Protein AF-A0A644SSU2-F1 (afdb_monomer)

Organism: NCBI:txid1076179

Structure (mmCIF, N/CA/C/O backbone):
data_AF-A0A644SSU2-F1
#
_entry.id   AF-A0A644SSU2-F1
#
loop_
_atom_site.group_PDB
_atom_site.id
_atom_site.type_symbol
_atom_site.label_atom_id
_atom_site.label_alt_id
_atom_site.label_comp_id
_atom_site.label_asym_id
_atom_site.label_entity_id
_atom_site.label_seq_id
_atom_site.pdbx_PDB_ins_code
_atom_site.Cartn_x
_atom_site.Cartn_y
_atom_site.Cartn_z
_atom_site.occupancy
_atom_site.B_iso_or_equiv
_atom_site.auth_seq_id
_atom_site.auth_comp_id
_atom_site.auth_asym_id
_atom_site.auth_atom_id
_atom_site.pdbx_PDB_model_num
ATOM 1 N N . MET A 1 1 ? 48.267 5.224 21.772 1.00 37.75 1 MET A N 1
ATOM 2 C CA . MET A 1 1 ? 46.809 4.975 21.781 1.00 37.75 1 MET A CA 1
ATOM 3 C C . MET A 1 1 ? 46.173 5.779 20.659 1.00 37.75 1 MET A C 1
ATOM 5 O O . MET A 1 1 ? 45.973 6.975 20.817 1.00 37.75 1 MET A O 1
ATOM 9 N N . LEU A 1 2 ? 45.946 5.150 19.505 1.00 31.53 2 LEU A N 1
ATOM 10 C CA . LEU A 1 2 ? 45.389 5.798 18.318 1.00 31.53 2 LEU A CA 1
ATOM 11 C C . LEU A 1 2 ? 43.870 5.562 18.311 1.00 31.53 2 LEU A C 1
ATOM 13 O O . LEU A 1 2 ? 43.422 4.434 18.125 1.00 31.53 2 LEU A O 1
ATOM 17 N N . LYS A 1 3 ? 43.081 6.606 18.589 1.00 36.56 3 LYS A N 1
ATOM 18 C CA . LYS A 1 3 ? 41.615 6.554 18.494 1.00 36.56 3 LYS A CA 1
ATOM 19 C C . LYS A 1 3 ? 41.223 6.711 17.026 1.00 36.56 3 LYS A C 1
ATOM 21 O O . LYS A 1 3 ? 41.245 7.817 16.497 1.00 36.56 3 LYS A O 1
ATOM 26 N N . ILE A 1 4 ? 40.888 5.602 16.379 1.00 39.50 4 ILE A N 1
ATOM 27 C CA . ILE A 1 4 ? 40.284 5.596 15.045 1.00 39.50 4 ILE A CA 1
ATOM 28 C C . ILE A 1 4 ? 38.806 5.959 15.221 1.00 39.50 4 ILE A C 1
ATOM 30 O O . ILE A 1 4 ? 38.023 5.183 15.764 1.00 39.50 4 ILE A O 1
ATOM 34 N N . PHE A 1 5 ? 38.442 7.171 14.804 1.00 39.53 5 PHE A N 1
ATOM 35 C CA . PHE A 1 5 ? 37.054 7.603 14.664 1.00 39.53 5 PHE A CA 1
ATOM 36 C C . PHE A 1 5 ? 36.490 6.966 13.387 1.00 39.53 5 PHE A C 1
ATOM 38 O O . PHE A 1 5 ? 36.798 7.399 12.279 1.00 39.53 5 PHE A O 1
ATOM 45 N N . PHE A 1 6 ? 35.686 5.915 13.536 1.00 35.34 6 PHE A N 1
ATOM 46 C CA . PHE A 1 6 ? 34.905 5.354 12.436 1.00 35.34 6 PHE A CA 1
ATOM 47 C C . PHE A 1 6 ? 33.686 6.256 12.192 1.00 35.34 6 PHE A C 1
ATOM 49 O O . PHE A 1 6 ? 32.631 6.081 12.796 1.00 35.34 6 PHE A O 1
ATOM 56 N N . PHE A 1 7 ? 33.831 7.246 11.310 1.00 36.84 7 PHE A N 1
ATOM 57 C CA . PHE A 1 7 ? 32.681 7.872 10.659 1.00 36.84 7 PHE A CA 1
ATOM 58 C C . PHE A 1 7 ? 32.174 6.905 9.583 1.00 36.84 7 PHE A C 1
ATOM 60 O O . PHE A 1 7 ? 32.611 6.939 8.435 1.00 36.84 7 PHE A O 1
ATOM 67 N N . LEU A 1 8 ? 31.261 6.009 9.9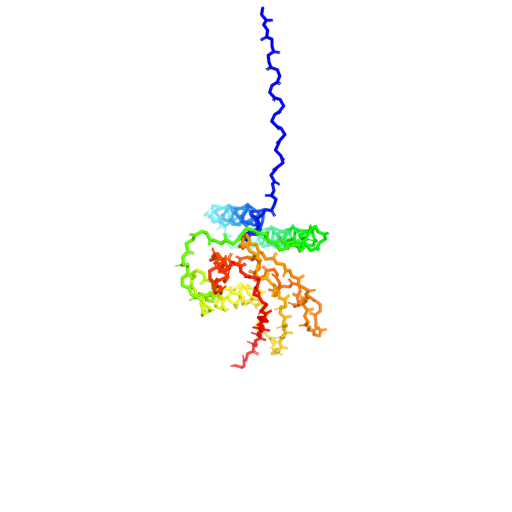64 1.00 34.91 8 LEU A N 1
ATOM 68 C CA . LEU A 1 8 ? 30.416 5.308 9.000 1.00 34.91 8 LEU A CA 1
ATOM 69 C C . LEU A 1 8 ? 29.409 6.320 8.453 1.00 34.91 8 LEU A C 1
ATOM 71 O O . LEU A 1 8 ? 28.336 6.531 9.016 1.00 34.91 8 LEU A O 1
ATOM 75 N N . LEU A 1 9 ? 29.784 6.970 7.354 1.00 33.97 9 LEU A N 1
ATOM 76 C CA . LEU A 1 9 ? 28.836 7.619 6.463 1.00 33.97 9 LEU A CA 1
ATOM 77 C C . LEU A 1 9 ? 27.932 6.521 5.895 1.00 33.97 9 LEU A C 1
ATOM 79 O O . LEU A 1 9 ? 28.280 5.846 4.930 1.00 33.97 9 LEU A O 1
ATOM 83 N N . PHE A 1 10 ? 26.768 6.322 6.513 1.00 32.38 10 PHE A N 1
ATOM 84 C CA . PHE A 1 10 ? 25.655 5.621 5.885 1.00 32.38 10 PHE A CA 1
ATOM 85 C C . PHE A 1 10 ? 25.130 6.502 4.746 1.00 32.38 10 PHE A C 1
ATOM 87 O O . PHE A 1 10 ? 24.100 7.160 4.862 1.00 32.38 10 PHE A O 1
ATOM 94 N N . SER A 1 11 ? 25.817 6.506 3.606 1.00 32.31 11 SER A N 1
ATOM 95 C CA . SER A 1 11 ? 25.156 6.748 2.326 1.00 32.31 11 SER A CA 1
ATOM 96 C C . SER A 1 11 ? 24.353 5.491 1.995 1.00 32.31 11 SER A C 1
ATOM 98 O O . SER A 1 11 ? 24.730 4.693 1.139 1.00 32.31 11 SER A O 1
ATOM 100 N N . CYS A 1 12 ? 23.275 5.273 2.752 1.00 32.72 12 CYS A N 1
ATOM 101 C CA . CYS A 1 12 ? 22.251 4.308 2.397 1.00 32.72 12 CYS A CA 1
ATOM 102 C C . CYS A 1 12 ? 21.591 4.869 1.138 1.00 32.72 12 CYS A C 1
ATOM 104 O O . CYS A 1 12 ? 20.769 5.782 1.217 1.00 32.72 12 CYS A O 1
ATOM 106 N N . GLY A 1 13 ? 22.011 4.380 -0.030 1.00 35.69 13 GLY A N 1
ATOM 107 C CA . GLY A 1 13 ? 21.216 4.529 -1.236 1.00 35.69 13 GLY A CA 1
ATOM 108 C C . GLY A 1 13 ? 19.821 4.021 -0.904 1.00 35.69 13 GLY A C 1
ATOM 109 O O . GLY A 1 13 ? 19.660 2.859 -0.531 1.00 35.69 13 GLY A O 1
ATOM 110 N N . ILE A 1 14 ? 18.828 4.906 -0.954 1.00 45.78 14 ILE A N 1
ATOM 111 C CA . ILE A 1 14 ? 17.417 4.548 -0.813 1.00 45.78 14 ILE A CA 1
ATOM 112 C C . ILE A 1 14 ? 17.017 3.849 -2.121 1.00 45.78 14 ILE A C 1
ATOM 114 O O . ILE A 1 14 ? 16.262 4.386 -2.920 1.00 45.78 14 ILE A O 1
ATOM 118 N N . ASN A 1 15 ? 17.601 2.677 -2.381 1.00 45.59 15 ASN A N 1
ATOM 119 C CA . ASN A 1 15 ? 17.251 1.841 -3.519 1.00 45.59 15 ASN A CA 1
ATOM 120 C C . ASN A 1 15 ? 16.084 0.958 -3.099 1.00 45.59 15 ASN A C 1
ATOM 122 O O . ASN A 1 15 ? 16.154 0.154 -2.167 1.00 45.59 15 ASN A O 1
ATOM 126 N N . ALA A 1 16 ? 14.963 1.255 -3.739 1.00 49.59 16 ALA A N 1
ATOM 127 C CA . ALA A 1 16 ? 13.637 0.824 -3.380 1.00 49.59 16 ALA A CA 1
ATOM 128 C C . ALA A 1 16 ? 13.361 -0.630 -3.759 1.00 49.59 16 ALA A C 1
ATOM 130 O O . ALA A 1 16 ? 13.891 -1.158 -4.731 1.00 49.59 16 ALA A O 1
ATOM 131 N N . GLN A 1 17 ? 12.401 -1.219 -3.050 1.00 52.91 17 GLN A N 1
ATOM 132 C CA . GLN A 1 17 ? 11.521 -2.208 -3.675 1.00 52.91 17 GLN A CA 1
ATOM 133 C C . GLN A 1 17 ? 10.109 -2.164 -3.072 1.00 52.91 17 GLN A C 1
ATOM 135 O O . GLN A 1 17 ? 9.129 -2.172 -3.803 1.00 52.91 17 GLN A O 1
ATOM 140 N N . GLN A 1 18 ? 10.017 -1.942 -1.761 1.00 59.94 18 GLN A N 1
ATOM 141 C CA . GLN A 1 18 ? 8.948 -1.199 -1.085 1.00 59.94 18 GLN A CA 1
ATOM 142 C C . GLN A 1 18 ? 9.606 -0.378 0.015 1.00 59.94 18 GLN A C 1
ATOM 144 O O . GLN A 1 18 ? 10.645 -0.772 0.544 1.00 59.94 18 GLN A O 1
ATOM 149 N N . LEU A 1 19 ? 9.031 0.776 0.328 1.00 75.88 19 LEU A N 1
ATOM 150 C CA . LEU A 1 19 ? 9.619 1.769 1.217 1.00 75.88 19 LEU A CA 1
ATOM 151 C C . LEU A 1 19 ? 9.796 1.169 2.622 1.00 75.88 19 LEU A C 1
ATOM 153 O O . LEU A 1 19 ? 8.832 1.003 3.361 1.00 75.88 19 LEU A O 1
ATOM 157 N N . GLU A 1 20 ? 11.023 0.787 2.983 1.00 78.56 20 GLU A N 1
ATOM 158 C CA . GLU A 1 20 ? 11.311 0.036 4.218 1.00 78.56 20 GLU A CA 1
ATOM 159 C C . GLU A 1 20 ? 10.831 0.787 5.473 1.00 78.56 20 GLU A C 1
ATOM 161 O O . GLU A 1 20 ? 10.342 0.194 6.435 1.00 78.56 20 GLU A O 1
ATOM 166 N N . SER A 1 21 ? 10.858 2.121 5.423 1.00 82.88 21 SER A N 1
ATOM 167 C CA . SER A 1 21 ? 10.274 2.984 6.449 1.00 82.88 21 SER A CA 1
ATOM 168 C C . SER A 1 21 ? 8.762 2.785 6.615 1.00 82.88 21 SER A C 1
ATOM 170 O O . SER A 1 21 ? 8.282 2.813 7.748 1.00 82.88 21 SER A O 1
ATOM 172 N N . LEU A 1 22 ? 8.006 2.505 5.547 1.00 87.38 22 LEU A N 1
ATOM 173 C CA . LEU A 1 22 ? 6.589 2.145 5.651 1.00 87.38 22 LEU A CA 1
ATOM 174 C C . LEU A 1 22 ? 6.393 0.813 6.385 1.00 87.38 22 LEU A C 1
ATOM 176 O O . LEU A 1 22 ? 5.489 0.713 7.215 1.00 87.38 22 LEU A O 1
ATOM 180 N N . LYS A 1 23 ? 7.253 -0.190 6.155 1.00 86.44 23 LYS A N 1
ATOM 181 C CA . LYS A 1 23 ? 7.184 -1.471 6.883 1.00 86.44 23 LYS A CA 1
ATOM 182 C C . LYS A 1 23 ? 7.454 -1.285 8.373 1.00 86.44 23 LYS A C 1
ATOM 184 O O . LYS A 1 23 ? 6.713 -1.811 9.201 1.00 86.44 23 LYS A O 1
ATOM 189 N N . ILE A 1 24 ? 8.466 -0.491 8.724 1.00 88.88 24 ILE A N 1
ATOM 190 C CA . ILE A 1 24 ? 8.783 -0.158 10.122 1.00 88.88 24 ILE A CA 1
ATOM 191 C C . ILE A 1 24 ? 7.594 0.548 10.786 1.00 88.88 24 ILE A C 1
ATOM 193 O O . ILE A 1 24 ? 7.180 0.176 11.887 1.00 88.88 24 ILE A O 1
ATOM 197 N N . LEU A 1 25 ? 7.008 1.539 10.108 1.00 90.62 25 LEU A N 1
ATOM 198 C CA . LEU A 1 25 ? 5.828 2.249 10.600 1.00 90.62 25 LEU A CA 1
ATOM 199 C C . LEU A 1 25 ? 4.623 1.316 10.756 1.00 90.62 25 LEU A C 1
ATOM 201 O O . LEU A 1 25 ? 3.907 1.415 11.754 1.00 90.62 25 LEU A O 1
ATOM 205 N N . LYS A 1 26 ? 4.426 0.378 9.825 1.00 90.31 26 LYS A N 1
ATOM 206 C CA . LYS A 1 26 ? 3.381 -0.642 9.926 1.00 90.31 26 LYS A CA 1
ATOM 207 C C . LYS A 1 26 ? 3.539 -1.486 11.173 1.00 90.31 26 LYS A C 1
ATOM 209 O O . LYS A 1 26 ? 2.615 -1.537 11.980 1.00 90.31 26 LYS A O 1
ATOM 214 N N . THR A 1 27 ? 4.719 -2.057 11.381 1.00 92.12 27 THR A N 1
ATOM 215 C CA . THR A 1 27 ? 5.020 -2.849 12.578 1.00 92.12 27 THR A CA 1
ATOM 216 C C . THR A 1 27 ? 4.784 -2.047 13.857 1.00 92.12 27 THR A C 1
ATOM 218 O O . THR A 1 27 ? 4.170 -2.551 14.798 1.00 92.12 27 THR A O 1
ATOM 221 N N . LYS A 1 28 ? 5.200 -0.773 13.889 1.00 94.50 28 LYS A N 1
ATOM 222 C CA . LYS A 1 28 ? 4.965 0.123 15.030 1.00 94.50 28 LYS A CA 1
ATOM 223 C C . LYS A 1 28 ? 3.472 0.279 15.332 1.00 94.50 28 LYS A C 1
ATOM 225 O O . LYS A 1 28 ? 3.055 0.068 16.468 1.00 94.50 28 LYS A O 1
ATOM 230 N N . HIS A 1 29 ? 2.668 0.654 14.341 1.00 93.94 29 HIS A N 1
ATOM 231 C CA . HIS A 1 29 ? 1.248 0.931 14.565 1.00 93.94 29 HIS A CA 1
ATOM 232 C C . HIS A 1 29 ? 0.409 -0.331 14.801 1.00 93.94 29 HIS A C 1
ATOM 234 O O . HIS A 1 29 ? -0.557 -0.271 15.564 1.00 93.94 29 HIS A O 1
ATOM 240 N N . ASP A 1 30 ? 0.788 -1.465 14.210 1.00 92.44 30 ASP A N 1
ATOM 241 C CA . ASP A 1 30 ? 0.155 -2.764 14.464 1.00 92.44 30 ASP A CA 1
ATOM 242 C C . ASP A 1 30 ? 0.470 -3.276 15.881 1.00 92.44 30 ASP A C 1
ATOM 244 O O . ASP A 1 30 ? -0.399 -3.841 16.550 1.00 92.44 30 ASP A O 1
ATOM 248 N N . SER A 1 31 ? 1.685 -3.018 16.379 1.00 96.19 31 SER A N 1
ATOM 249 C CA . SER A 1 31 ? 2.056 -3.293 17.772 1.00 96.19 31 SER A CA 1
ATOM 250 C C . SER A 1 31 ? 1.213 -2.467 18.748 1.00 96.19 31 SER A C 1
ATOM 252 O O . SER A 1 31 ? 0.631 -3.023 19.678 1.00 96.19 31 SER A O 1
ATOM 254 N N . ILE A 1 32 ? 1.045 -1.163 18.487 1.00 95.25 32 ILE A N 1
ATOM 255 C CA . ILE A 1 32 ? 0.175 -0.290 19.295 1.00 95.25 32 ILE A CA 1
ATOM 256 C C . ILE A 1 32 ? -1.274 -0.797 19.277 1.00 95.25 32 ILE A C 1
ATOM 258 O O . ILE A 1 32 ? -1.896 -0.912 20.328 1.00 95.25 32 ILE A O 1
ATOM 262 N N . GLU A 1 33 ? -1.813 -1.147 18.106 1.00 93.12 33 GLU A N 1
ATOM 263 C CA . GLU A 1 33 ? -3.171 -1.697 17.984 1.00 93.12 33 GLU A CA 1
ATOM 264 C C . GLU A 1 33 ? -3.336 -2.991 18.798 1.00 93.12 33 GLU A C 1
ATOM 266 O O . GLU A 1 33 ? -4.345 -3.180 19.479 1.00 93.12 33 GLU A O 1
ATOM 271 N N . THR A 1 34 ? -2.331 -3.868 18.771 1.00 94.75 34 THR A N 1
ATOM 272 C CA . THR A 1 34 ? -2.318 -5.113 19.551 1.00 94.75 34 THR A CA 1
ATOM 273 C C . THR A 1 34 ? -2.303 -4.828 21.051 1.00 94.75 34 THR A C 1
ATOM 275 O O . THR A 1 34 ? -3.107 -5.392 21.792 1.00 94.75 34 THR A O 1
ATOM 278 N N . GLN A 1 35 ? -1.451 -3.905 21.502 1.00 97.06 35 GLN A N 1
ATOM 279 C CA . GLN A 1 35 ? -1.393 -3.485 22.904 1.00 97.06 35 GLN A CA 1
ATOM 280 C C . GLN A 1 35 ? -2.714 -2.869 23.374 1.00 97.06 35 GLN A C 1
ATOM 282 O O . GLN A 1 35 ? -3.174 -3.182 24.468 1.00 97.06 35 GLN A O 1
ATOM 287 N N . LEU A 1 36 ? -3.364 -2.045 22.545 1.00 95.38 36 LEU A N 1
ATOM 288 C CA . LEU A 1 36 ? -4.671 -1.463 22.857 1.00 95.38 36 LEU A CA 1
ATOM 289 C C . LEU A 1 36 ? -5.761 -2.533 22.996 1.00 95.38 36 LEU A C 1
ATOM 291 O O . LEU A 1 36 ? -6.606 -2.419 23.884 1.00 95.38 36 LEU A O 1
ATOM 295 N N . LYS A 1 37 ? -5.748 -3.575 22.156 1.00 94.00 37 LYS A N 1
ATOM 296 C CA . LYS A 1 37 ? -6.687 -4.705 22.264 1.00 94.00 37 LYS A CA 1
ATOM 297 C C . LYS A 1 37 ? -6.461 -5.517 23.538 1.00 94.00 37 LYS A C 1
ATOM 299 O O . LYS A 1 37 ? -7.424 -5.792 24.246 1.00 94.00 37 LYS A O 1
ATOM 304 N N . LEU A 1 38 ? -5.208 -5.856 23.847 1.00 96.69 38 LEU A N 1
ATOM 305 C CA . LEU A 1 38 ? -4.859 -6.599 25.063 1.00 96.69 38 LEU A CA 1
ATOM 306 C C . LEU A 1 38 ? -5.216 -5.807 26.323 1.00 96.69 38 LEU A C 1
ATOM 308 O O . LEU A 1 38 ? -5.838 -6.343 27.233 1.00 96.69 38 LEU A O 1
ATOM 312 N N . LYS A 1 39 ? -4.891 -4.510 26.344 1.00 96.31 39 LYS A N 1
ATOM 313 C CA . LYS A 1 39 ? -5.246 -3.612 27.445 1.00 96.31 39 LYS A CA 1
ATOM 314 C C . LYS A 1 39 ? -6.756 -3.590 27.685 1.00 96.31 39 LYS A C 1
ATOM 316 O O . LYS A 1 39 ? -7.182 -3.760 28.818 1.00 96.31 39 LYS A O 1
ATOM 321 N N . TYR A 1 40 ? -7.553 -3.450 26.625 1.00 96.06 40 TYR A N 1
ATOM 322 C CA . TYR A 1 40 ? -9.012 -3.504 26.730 1.00 96.06 40 TYR A CA 1
ATOM 323 C C . TYR A 1 40 ? -9.503 -4.831 27.314 1.00 96.06 40 TYR A C 1
ATOM 325 O O . TYR A 1 40 ? -10.302 -4.827 28.243 1.00 96.06 40 TYR A O 1
ATOM 333 N N . GLN A 1 41 ? -8.994 -5.959 26.808 1.00 96.25 41 GLN A N 1
ATOM 334 C CA . GLN A 1 41 ? -9.372 -7.290 27.289 1.00 96.25 41 GLN A CA 1
ATOM 335 C C . GLN A 1 41 ? -9.041 -7.509 28.767 1.00 96.25 41 GLN A C 1
ATOM 337 O O . GLN A 1 41 ? -9.794 -8.195 29.448 1.00 96.25 41 GLN A O 1
ATOM 342 N N . GLU A 1 42 ? -7.935 -6.955 29.262 1.00 97.06 42 GLU A N 1
ATOM 343 C CA . GLU A 1 42 ? -7.593 -6.998 30.686 1.00 97.06 42 GLU A CA 1
ATOM 344 C C . GLU A 1 42 ? -8.485 -6.069 31.519 1.00 97.06 42 GLU A C 1
ATOM 346 O O . GLU A 1 42 ? -8.997 -6.483 32.556 1.00 97.06 42 GLU A O 1
ATOM 351 N N . GLU A 1 43 ? -8.720 -4.836 31.061 1.00 96.19 43 GLU A N 1
ATOM 352 C CA . GLU A 1 43 ? -9.466 -3.820 31.815 1.00 96.19 43 GLU A CA 1
ATOM 353 C C . GLU A 1 43 ? -10.941 -4.175 32.030 1.00 96.19 43 GLU A C 1
ATOM 355 O O . GLU A 1 43 ? -11.503 -3.789 33.052 1.00 96.19 43 GLU A O 1
ATOM 360 N N . ILE A 1 44 ? -11.560 -4.929 31.115 1.00 97.06 44 ILE A N 1
ATOM 361 C CA . ILE A 1 44 ? -12.967 -5.346 31.237 1.00 97.06 44 ILE A CA 1
ATOM 362 C C . ILE A 1 44 ? -13.181 -6.559 32.158 1.00 97.06 44 ILE A C 1
ATOM 364 O O . ILE A 1 44 ? -14.324 -6.879 32.487 1.00 97.06 44 ILE A O 1
ATOM 368 N N . LYS A 1 45 ? -12.123 -7.270 32.580 1.00 96.62 45 LYS A N 1
ATOM 369 C CA . LYS A 1 45 ? -12.274 -8.479 33.410 1.00 96.62 45 LYS A CA 1
ATOM 370 C C . LYS A 1 45 ? -12.871 -8.134 34.773 1.00 96.62 45 LYS A C 1
ATOM 372 O O . LYS A 1 45 ? -12.328 -7.320 35.515 1.00 96.62 45 LYS A O 1
ATOM 377 N N . GLY A 1 46 ? -13.971 -8.8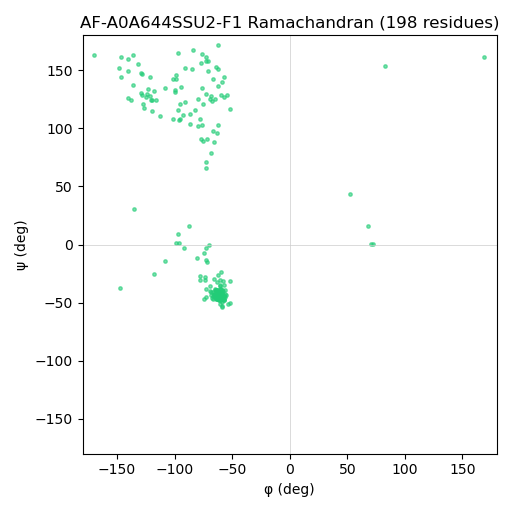01 35.121 1.00 93.94 46 GLY A N 1
ATOM 378 C CA . GLY A 1 46 ? -14.651 -8.612 36.406 1.00 93.94 46 GLY A CA 1
ATOM 379 C C . GLY A 1 46 ? -15.320 -7.243 36.567 1.00 93.94 46 GLY A C 1
ATOM 380 O O . GLY A 1 46 ? -15.626 -6.856 37.692 1.00 93.94 46 GLY A O 1
ATOM 381 N N . LYS A 1 47 ? -15.522 -6.506 35.467 1.00 96.00 47 LYS A N 1
ATOM 382 C CA . LYS A 1 47 ? -16.210 -5.213 35.446 1.00 96.00 47 LYS A CA 1
ATOM 383 C C . LYS A 1 47 ? -17.703 -5.367 35.203 1.00 96.00 47 LYS A C 1
ATOM 385 O O . LYS A 1 47 ? -18.138 -6.313 34.555 1.00 96.00 47 LYS A O 1
ATOM 390 N N . SER A 1 48 ? -18.472 -4.415 35.723 1.00 95.19 48 SER A N 1
ATOM 391 C CA . SER A 1 48 ? -19.895 -4.285 35.404 1.00 95.19 48 SER A CA 1
ATOM 392 C C . SER A 1 48 ? -20.104 -3.742 33.985 1.00 95.19 48 SER A C 1
ATOM 394 O O . SER A 1 48 ? -19.244 -3.043 33.448 1.00 95.19 48 SER A O 1
ATOM 396 N N . ASP A 1 49 ? -21.276 -3.983 33.395 1.00 92.12 49 ASP A N 1
ATOM 397 C CA . ASP A 1 49 ? -21.609 -3.513 32.037 1.00 92.12 49 ASP A CA 1
ATOM 398 C C . ASP A 1 49 ? -21.488 -1.984 31.876 1.00 92.12 49 ASP A C 1
ATOM 400 O O . ASP A 1 49 ? -21.057 -1.479 30.832 1.00 92.12 49 ASP A O 1
ATOM 404 N N . SER A 1 50 ? -21.815 -1.230 32.932 1.00 90.38 50 SER A N 1
ATOM 405 C CA . SER A 1 50 ? -21.665 0.229 32.945 1.00 90.38 50 SER A CA 1
ATOM 406 C C . SER A 1 50 ? -20.196 0.658 32.896 1.00 90.38 50 SER A C 1
ATOM 408 O O . SER A 1 50 ? -19.868 1.609 32.192 1.00 90.38 50 SER A O 1
ATOM 410 N N . GLU A 1 51 ? -19.303 -0.027 33.619 1.00 92.94 51 GLU A N 1
ATOM 411 C CA . GLU A 1 51 ? -17.858 0.242 33.568 1.00 92.94 51 GLU A CA 1
ATOM 412 C C . GLU A 1 51 ? -17.268 -0.168 32.211 1.00 92.94 51 GLU A C 1
ATOM 414 O O . GLU A 1 51 ? -16.452 0.559 31.644 1.00 92.94 51 GLU A O 1
ATOM 419 N N . ILE A 1 52 ? -17.715 -1.301 31.656 1.00 95.38 52 ILE A N 1
ATOM 420 C CA . ILE A 1 52 ? -17.274 -1.794 30.343 1.00 95.38 52 ILE A CA 1
ATOM 421 C C . ILE A 1 52 ? -17.583 -0.776 29.242 1.00 95.38 52 ILE A C 1
ATOM 423 O O . ILE A 1 52 ? -16.760 -0.583 28.347 1.00 95.38 52 ILE A O 1
ATOM 427 N N . SER A 1 53 ? -18.734 -0.103 29.312 1.00 93.44 53 SER A N 1
ATOM 428 C CA . SER A 1 53 ? -19.148 0.892 28.314 1.00 93.44 53 SER A CA 1
ATOM 429 C C . SER A 1 53 ? -18.194 2.093 28.251 1.00 93.44 53 SER A C 1
ATOM 431 O O . SER A 1 53 ? -17.794 2.507 27.160 1.00 93.44 53 SER A O 1
ATOM 433 N N . GLU A 1 54 ? -17.766 2.613 29.405 1.00 93.62 54 GLU A N 1
ATOM 434 C CA . GLU A 1 54 ? -16.788 3.710 29.466 1.00 93.62 54 GLU A CA 1
ATOM 435 C C . GLU A 1 54 ? -15.407 3.252 28.972 1.00 93.62 54 GLU A C 1
ATOM 437 O O . GLU A 1 54 ? -14.788 3.902 28.127 1.00 93.62 54 GLU A O 1
ATOM 442 N N . ILE A 1 55 ? -14.946 2.080 29.425 1.00 95.06 55 ILE A N 1
ATOM 443 C CA . ILE A 1 55 ? -13.666 1.487 29.002 1.00 95.06 55 ILE A CA 1
ATOM 444 C C . ILE A 1 55 ? -13.644 1.268 27.481 1.00 95.06 55 ILE A C 1
ATOM 446 O O . ILE A 1 55 ? -12.651 1.567 26.809 1.00 95.06 55 ILE A O 1
ATOM 450 N N . TYR A 1 56 ? -14.755 0.794 26.914 1.00 94.06 56 TYR A N 1
ATOM 451 C CA . TYR A 1 56 ? -14.921 0.628 25.475 1.00 94.06 56 TYR A CA 1
ATOM 452 C C . TYR A 1 56 ? -14.760 1.955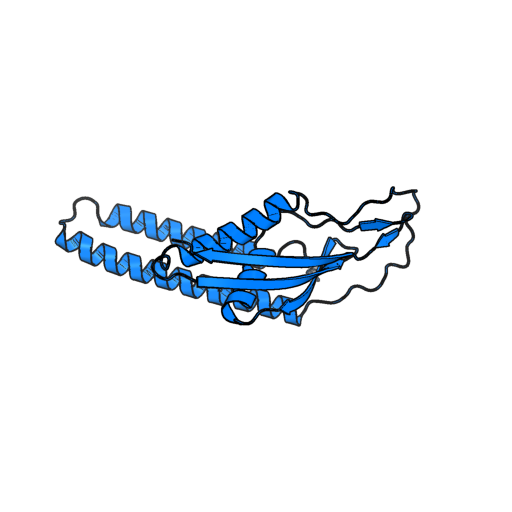 24.727 1.00 94.06 56 TYR A C 1
ATOM 454 O O . TYR A 1 56 ? -14.014 2.018 23.746 1.00 94.06 56 TYR A O 1
ATOM 462 N N . TYR A 1 57 ? -15.402 3.027 25.197 1.00 92.25 57 TYR A N 1
ATOM 463 C CA . TYR A 1 57 ? -15.309 4.334 24.550 1.00 92.25 57 TYR A CA 1
ATOM 464 C C . TYR A 1 57 ? -13.871 4.880 24.557 1.00 92.25 57 TYR A C 1
ATOM 466 O O . TYR A 1 57 ? -13.363 5.314 23.517 1.00 92.25 57 TYR A O 1
ATOM 474 N N . GLN A 1 58 ? -13.159 4.773 25.682 1.00 94.50 58 GLN A N 1
ATOM 475 C CA . GLN A 1 58 ? -11.752 5.190 25.775 1.00 94.50 58 GLN A CA 1
ATOM 476 C C . GLN A 1 58 ? -10.827 4.355 24.877 1.00 94.50 58 GLN A C 1
ATOM 478 O O . GLN A 1 58 ? -9.914 4.889 24.226 1.00 94.50 58 GLN A O 1
ATOM 483 N N . ASN A 1 59 ? -11.074 3.044 24.780 1.00 93.44 59 ASN A N 1
ATOM 484 C CA . ASN A 1 59 ? -10.346 2.177 23.859 1.00 93.44 59 ASN A CA 1
ATOM 485 C C . ASN A 1 59 ? -10.589 2.581 22.398 1.00 93.44 59 ASN A C 1
ATOM 487 O O . ASN A 1 59 ? -9.636 2.719 21.626 1.00 93.44 59 ASN A O 1
ATOM 491 N N . LEU A 1 60 ? -11.847 2.840 22.033 1.00 91.75 60 LEU A N 1
ATOM 492 C CA . LEU A 1 60 ? -12.232 3.281 20.696 1.00 91.75 60 LEU A CA 1
ATOM 493 C C . LEU A 1 60 ? -11.531 4.592 20.312 1.00 91.75 60 LEU A C 1
ATOM 495 O O . LEU A 1 60 ? -10.979 4.690 19.213 1.00 91.75 60 LEU A O 1
ATOM 499 N N . LEU A 1 61 ? -11.498 5.582 21.211 1.00 93.00 61 LEU A N 1
ATOM 500 C CA . LEU A 1 61 ? -10.778 6.842 20.991 1.00 93.00 61 LEU A CA 1
ATOM 501 C C . LEU A 1 61 ? -9.276 6.616 20.780 1.00 93.00 61 LEU A C 1
ATOM 503 O O . LEU A 1 61 ? -8.689 7.179 19.853 1.00 93.00 61 LEU A O 1
ATOM 507 N N . SER A 1 62 ? -8.663 5.751 21.589 1.00 94.00 62 SER A N 1
ATOM 508 C CA . SER A 1 62 ? -7.237 5.419 21.483 1.00 94.00 62 SER A CA 1
ATOM 509 C C . SER A 1 62 ? -6.901 4.745 20.149 1.00 94.00 62 SER A C 1
ATOM 511 O O . SER A 1 62 ? -5.941 5.131 19.479 1.00 94.00 62 SER A O 1
ATOM 513 N N . ARG A 1 63 ? -7.729 3.789 19.709 1.00 91.19 63 ARG A N 1
ATOM 514 C CA . ARG A 1 63 ? -7.572 3.103 18.415 1.00 91.19 63 ARG A CA 1
ATOM 515 C C . ARG A 1 63 ? -7.767 4.064 17.243 1.00 91.19 63 ARG A C 1
ATOM 517 O O . ARG A 1 63 ? -6.965 4.070 16.310 1.00 91.19 63 ARG A O 1
ATOM 524 N N . ARG A 1 64 ? -8.772 4.947 17.315 1.00 89.19 64 ARG A N 1
ATOM 525 C CA . ARG A 1 64 ? -8.990 6.015 16.320 1.00 89.19 64 ARG A CA 1
ATOM 526 C C . ARG A 1 64 ? -7.790 6.958 16.225 1.00 89.19 64 ARG A C 1
ATOM 528 O O . ARG A 1 64 ? -7.366 7.281 15.115 1.00 89.19 64 ARG A O 1
ATOM 535 N N . LYS A 1 65 ? -7.216 7.361 17.363 1.00 92.56 65 LYS A N 1
ATOM 536 C CA . LYS A 1 65 ? -6.006 8.192 17.410 1.00 92.56 65 LYS A CA 1
ATOM 537 C C . LYS A 1 65 ? -4.816 7.491 16.746 1.00 92.56 65 LYS A C 1
ATOM 539 O O . LYS A 1 65 ? -4.227 8.067 15.835 1.00 92.56 65 LYS A O 1
ATOM 544 N N . ASN A 1 66 ? -4.521 6.245 17.131 1.00 92.50 66 ASN A N 1
ATOM 545 C CA . ASN A 1 66 ? -3.449 5.448 16.520 1.00 92.50 66 ASN A CA 1
ATOM 546 C C . ASN A 1 66 ? -3.632 5.328 14.999 1.00 92.50 66 ASN A C 1
ATOM 548 O O . ASN A 1 66 ? -2.685 5.508 14.237 1.00 92.50 66 ASN A O 1
ATOM 552 N N . ASN A 1 67 ? -4.864 5.081 14.547 1.00 89.19 67 ASN A N 1
ATOM 553 C CA . ASN A 1 67 ? -5.175 4.979 13.127 1.00 89.19 67 ASN A CA 1
ATOM 554 C C . ASN A 1 67 ? -4.911 6.295 12.374 1.00 89.19 67 ASN A C 1
ATOM 556 O O . ASN A 1 67 ? -4.304 6.283 11.305 1.00 89.19 67 ASN A O 1
ATOM 560 N N . ARG A 1 68 ? -5.319 7.437 12.940 1.00 89.62 68 ARG A N 1
ATOM 561 C CA . ARG A 1 68 ? -5.053 8.760 12.358 1.00 89.62 68 ARG A CA 1
ATOM 562 C C . ARG A 1 68 ? -3.553 9.035 12.243 1.00 89.62 68 ARG A C 1
ATOM 564 O O . ARG A 1 68 ? -3.089 9.451 11.186 1.00 89.62 68 ARG A O 1
ATOM 571 N N . GLU A 1 69 ? -2.799 8.785 13.310 1.00 92.81 69 GLU A N 1
ATOM 572 C CA . GLU A 1 69 ? -1.344 8.979 13.320 1.00 92.81 69 GLU A CA 1
ATOM 573 C C . GLU A 1 69 ? -0.643 8.068 12.309 1.00 92.81 69 GLU A C 1
ATOM 575 O O . GLU A 1 69 ? 0.221 8.532 11.567 1.00 92.81 69 GLU A O 1
ATOM 580 N N . ARG A 1 70 ? -1.069 6.800 12.216 1.00 90.69 70 ARG A N 1
ATOM 581 C CA . ARG A 1 70 ? -0.575 5.842 11.220 1.00 90.69 70 ARG A CA 1
ATOM 582 C C . ARG A 1 70 ? -0.662 6.402 9.807 1.00 90.69 70 ARG A C 1
ATOM 584 O O . ARG A 1 70 ? 0.329 6.379 9.082 1.00 90.69 70 ARG A O 1
ATOM 591 N N . PHE A 1 71 ? -1.823 6.931 9.430 1.00 88.50 71 PHE A N 1
ATOM 592 C CA . PHE A 1 71 ? -2.011 7.503 8.099 1.00 88.50 71 PHE A CA 1
ATOM 593 C C . PHE A 1 71 ? -1.167 8.751 7.876 1.00 88.50 71 PHE A C 1
ATOM 595 O O . PHE A 1 71 ? -0.530 8.856 6.833 1.00 88.50 71 PHE A O 1
ATOM 602 N N . ASN A 1 72 ? -1.101 9.657 8.851 1.00 90.25 72 ASN A N 1
ATOM 603 C CA . ASN A 1 72 ? -0.262 10.848 8.731 1.00 90.25 72 ASN A CA 1
ATOM 604 C C . ASN A 1 72 ? 1.209 10.479 8.479 1.00 90.25 72 ASN A C 1
ATOM 606 O O . ASN A 1 72 ? 1.843 11.051 7.593 1.00 90.25 72 ASN A O 1
ATOM 610 N N . HIS A 1 73 ? 1.741 9.493 9.210 1.00 92.56 73 HIS A N 1
ATOM 611 C CA . HIS A 1 73 ? 3.111 9.023 9.001 1.00 92.56 73 HIS A CA 1
ATOM 612 C C . HIS A 1 73 ? 3.297 8.376 7.628 1.00 92.56 73 HIS A C 1
ATOM 614 O O . HIS A 1 73 ? 4.263 8.685 6.935 1.00 92.56 73 HIS A O 1
ATOM 620 N N . TYR A 1 74 ? 2.373 7.508 7.213 1.00 93.06 74 TYR A N 1
ATOM 621 C CA . TYR A 1 74 ? 2.428 6.878 5.897 1.00 93.06 74 TYR A CA 1
ATOM 622 C C . TYR A 1 74 ? 2.410 7.900 4.761 1.00 93.06 74 TYR A C 1
ATOM 624 O O . TYR A 1 74 ? 3.274 7.846 3.889 1.00 93.06 74 TYR A O 1
ATOM 632 N N . PHE A 1 75 ? 1.478 8.854 4.783 1.00 91.56 75 PHE A N 1
ATOM 633 C CA . PHE A 1 75 ? 1.383 9.873 3.739 1.00 91.56 75 PHE A CA 1
ATOM 634 C C . PHE A 1 75 ? 2.608 10.780 3.703 1.00 91.56 75 PHE A C 1
ATOM 636 O O . PHE A 1 75 ? 3.100 11.075 2.619 1.00 91.56 75 PHE A O 1
ATOM 643 N N . SER A 1 76 ? 3.156 11.156 4.863 1.00 91.38 76 SER A N 1
ATOM 644 C CA . SER A 1 76 ? 4.414 11.905 4.915 1.00 91.38 76 SER A CA 1
ATOM 645 C C . SER A 1 76 ? 5.553 11.140 4.243 1.00 91.38 76 SER A C 1
ATOM 647 O O . SER A 1 76 ? 6.314 11.722 3.479 1.00 91.38 76 SER A O 1
ATOM 649 N N . VAL A 1 77 ? 5.661 9.838 4.501 1.00 91.19 77 VAL A N 1
ATOM 650 C CA . VAL A 1 77 ? 6.716 8.991 3.938 1.00 91.19 77 VAL A CA 1
ATOM 651 C C . VAL A 1 77 ? 6.543 8.800 2.424 1.00 91.19 77 VAL A C 1
ATOM 653 O O . VAL A 1 77 ? 7.525 8.889 1.688 1.00 91.19 77 VAL A O 1
ATOM 656 N N . VAL A 1 78 ? 5.309 8.611 1.942 1.00 92.00 78 VAL A N 1
ATOM 657 C CA . VAL A 1 78 ? 5.007 8.562 0.500 1.00 92.00 78 VAL A CA 1
ATOM 658 C C . VAL A 1 78 ? 5.353 9.889 -0.177 1.00 92.00 78 VAL A C 1
ATOM 660 O O . VAL A 1 78 ? 5.989 9.881 -1.226 1.00 92.00 78 VAL A O 1
ATOM 663 N N . GLN A 1 79 ? 5.002 11.022 0.435 1.00 91.62 79 GLN A N 1
ATOM 664 C CA . GLN A 1 79 ? 5.309 12.348 -0.100 1.00 91.62 79 GLN A CA 1
ATOM 665 C C . GLN A 1 79 ? 6.822 12.572 -0.220 1.00 91.62 79 GLN A C 1
ATOM 667 O O . GLN A 1 79 ? 7.303 12.937 -1.290 1.00 91.62 79 GLN A O 1
ATOM 672 N N . THR A 1 80 ? 7.591 12.264 0.829 1.00 90.88 80 THR A N 1
ATOM 673 C CA . THR A 1 80 ? 9.058 12.348 0.779 1.00 90.88 80 THR A CA 1
ATOM 674 C C . THR A 1 80 ? 9.642 11.449 -0.309 1.00 90.88 80 THR A C 1
ATOM 676 O O . THR A 1 80 ? 10.572 11.849 -1.005 1.00 90.88 80 THR A O 1
ATOM 679 N N . TYR A 1 81 ? 9.103 10.244 -0.501 1.00 90.44 81 TYR A N 1
ATOM 680 C CA . TYR A 1 81 ? 9.533 9.369 -1.589 1.00 90.44 81 TYR A CA 1
ATOM 681 C C . TYR A 1 81 ? 9.265 9.989 -2.971 1.00 90.44 81 TYR A C 1
ATOM 683 O O . TYR A 1 81 ? 10.168 10.010 -3.804 1.00 90.44 81 TYR A O 1
ATOM 691 N N . LEU A 1 82 ? 8.085 10.575 -3.200 1.00 91.75 82 LEU A N 1
ATOM 692 C CA . LEU A 1 82 ? 7.763 11.256 -4.462 1.00 91.75 82 LEU A CA 1
ATOM 693 C C . LEU A 1 82 ? 8.648 12.481 -4.739 1.00 91.75 82 LEU A C 1
ATOM 695 O O . LEU A 1 82 ? 8.932 12.771 -5.899 1.00 91.75 82 LEU A O 1
ATOM 699 N N . GLU A 1 83 ? 9.087 13.186 -3.695 1.00 91.25 83 GLU A N 1
ATOM 700 C CA . GLU A 1 83 ? 9.974 14.354 -3.798 1.00 91.25 83 GLU A CA 1
ATOM 701 C C . GLU A 1 83 ? 11.440 13.976 -4.046 1.00 91.25 83 GLU A C 1
ATOM 703 O O . GLU A 1 83 ? 12.198 14.759 -4.617 1.00 91.25 83 GLU A O 1
ATOM 708 N N . THR A 1 84 ? 11.853 12.786 -3.602 1.00 90.06 84 THR A N 1
ATOM 709 C CA . THR A 1 84 ? 13.264 12.362 -3.604 1.00 90.06 84 THR A CA 1
ATOM 710 C C . THR A 1 84 ? 13.597 11.298 -4.644 1.00 90.06 84 THR A C 1
ATOM 712 O O . THR A 1 84 ? 14.780 11.090 -4.925 1.00 90.06 84 THR A O 1
ATOM 715 N N . GLN A 1 85 ? 12.591 10.642 -5.233 1.00 91.38 85 GLN A N 1
ATOM 716 C CA . GLN A 1 85 ? 12.776 9.661 -6.302 1.00 91.38 85 GLN A CA 1
ATOM 717 C C . GLN A 1 85 ? 13.529 10.257 -7.496 1.00 91.38 85 GLN A C 1
ATOM 719 O O . GLN A 1 85 ? 13.349 11.418 -7.873 1.00 91.38 85 GLN A O 1
ATOM 724 N N . LYS A 1 86 ? 14.369 9.437 -8.128 1.00 90.12 86 LYS A N 1
ATOM 725 C CA . LYS A 1 86 ? 15.163 9.830 -9.292 1.00 90.12 86 LYS A CA 1
ATOM 726 C C . LYS A 1 86 ? 15.119 8.741 -10.345 1.00 90.12 86 LYS A C 1
ATOM 728 O O . LYS A 1 86 ? 15.277 7.560 -10.043 1.00 90.12 86 LYS A O 1
ATOM 733 N N . LEU A 1 87 ? 14.961 9.160 -11.596 1.00 88.81 87 LEU A N 1
ATOM 734 C CA . LEU A 1 87 ? 15.205 8.274 -12.723 1.00 88.81 87 LEU A CA 1
ATOM 735 C C . LEU A 1 87 ? 16.699 7.958 -12.770 1.00 88.81 87 LEU A C 1
ATOM 737 O O . LEU A 1 87 ? 17.527 8.858 -12.830 1.00 88.81 87 LEU A O 1
ATOM 741 N N . ILE A 1 88 ? 17.020 6.672 -12.737 1.00 85.69 88 ILE A N 1
ATOM 742 C CA . ILE A 1 88 ? 18.393 6.177 -12.850 1.00 85.69 88 ILE A CA 1
ATOM 743 C C . ILE A 1 88 ? 18.825 6.263 -14.305 1.00 85.69 88 ILE A C 1
ATOM 745 O O . ILE A 1 88 ? 18.062 5.876 -15.190 1.00 85.69 88 ILE A O 1
ATOM 749 N N . ASP A 1 89 ? 20.026 6.757 -14.567 1.00 77.19 89 ASP A N 1
ATOM 750 C CA . ASP A 1 89 ? 20.558 6.804 -15.923 1.00 77.19 89 ASP A CA 1
ATOM 751 C C . ASP A 1 89 ? 20.754 5.392 -16.499 1.00 77.19 89 ASP A C 1
ATOM 753 O O . ASP A 1 89 ? 20.921 4.426 -15.749 1.00 77.19 89 ASP A O 1
ATOM 757 N N . PRO A 1 90 ? 20.695 5.224 -17.829 1.00 67.25 90 PRO A N 1
ATOM 758 C CA . PRO A 1 90 ? 20.983 3.937 -18.450 1.00 67.25 90 PRO A CA 1
ATOM 759 C C . PRO A 1 90 ? 22.362 3.429 -18.011 1.00 67.25 90 PRO A C 1
ATOM 761 O O . PRO A 1 90 ? 23.349 4.156 -18.131 1.00 67.25 90 PRO A O 1
ATOM 764 N N . SER A 1 91 ? 22.442 2.187 -17.523 1.00 64.69 91 SER A N 1
ATOM 765 C CA . SER A 1 91 ? 23.745 1.568 -17.273 1.00 64.69 91 SER A CA 1
ATOM 766 C C . SER A 1 91 ? 24.443 1.317 -18.618 1.00 64.69 91 SER A C 1
ATOM 768 O O . SER A 1 91 ? 23.828 0.707 -19.497 1.00 64.69 91 SER A O 1
ATOM 770 N N . PRO A 1 92 ? 25.698 1.762 -18.804 1.00 56.38 92 PRO A N 1
ATOM 771 C CA . PRO A 1 92 ? 26.462 1.504 -20.023 1.00 56.38 92 PRO A CA 1
ATOM 772 C C . PRO A 1 92 ? 26.971 0.054 -20.121 1.00 56.38 92 PRO A C 1
ATOM 774 O O . PRO A 1 92 ? 27.523 -0.333 -21.150 1.00 56.38 92 PRO A O 1
ATOM 777 N N . GLU A 1 93 ? 26.809 -0.755 -19.073 1.00 57.44 93 GLU A N 1
ATOM 778 C CA . GLU A 1 93 ? 27.336 -2.118 -19.015 1.00 57.44 93 GLU A CA 1
ATOM 779 C C . GLU A 1 93 ? 26.349 -3.114 -19.636 1.00 57.44 93 GLU A C 1
ATOM 781 O O . GLU A 1 93 ? 25.339 -3.492 -19.039 1.00 57.44 93 GLU A O 1
ATOM 786 N N . ALA A 1 94 ? 26.654 -3.558 -20.859 1.00 57.41 94 ALA A N 1
ATOM 787 C CA . ALA A 1 94 ? 26.022 -4.735 -21.444 1.00 57.41 94 ALA A CA 1
ATOM 788 C C . ALA A 1 94 ? 26.352 -5.966 -20.585 1.00 57.41 94 ALA A C 1
ATOM 790 O O . ALA A 1 94 ? 27.505 -6.146 -20.179 1.00 57.41 94 ALA A O 1
ATOM 791 N N . ALA A 1 95 ? 25.364 -6.826 -20.309 1.00 57.91 95 ALA A N 1
ATOM 792 C CA . ALA A 1 95 ? 25.646 -8.070 -19.609 1.00 57.91 95 ALA A CA 1
ATOM 793 C C . ALA A 1 95 ? 26.641 -8.892 -20.439 1.00 57.91 95 ALA A C 1
ATOM 795 O O . ALA A 1 95 ? 26.438 -9.128 -21.627 1.00 57.91 95 ALA A O 1
ATOM 796 N N . GLN A 1 96 ? 27.722 -9.339 -19.803 1.00 56.66 96 GLN A N 1
ATOM 797 C CA . GLN A 1 96 ? 28.773 -10.141 -20.440 1.00 56.66 96 GLN A CA 1
ATOM 798 C C . GLN A 1 96 ? 28.308 -11.573 -20.787 1.00 56.66 96 GLN A C 1
ATOM 800 O O . GLN A 1 96 ? 29.085 -12.366 -21.311 1.00 56.66 96 GLN A O 1
ATOM 805 N N . GLN A 1 97 ? 27.052 -11.916 -20.484 1.00 60.50 97 GLN A N 1
ATOM 806 C CA . GLN A 1 97 ? 26.430 -13.218 -20.719 1.00 60.50 97 GLN A CA 1
ATOM 807 C C . GLN A 1 97 ? 25.103 -13.038 -21.464 1.00 60.50 97 GLN A C 1
ATOM 809 O O . GLN A 1 97 ? 24.388 -12.061 -21.232 1.00 60.50 97 GLN A O 1
ATOM 814 N N . GLU A 1 98 ? 24.754 -13.999 -22.325 1.00 66.62 98 GLU A N 1
ATOM 815 C CA . GLU A 1 98 ? 23.438 -14.077 -22.970 1.00 66.62 98 GLU A CA 1
ATOM 816 C C . GLU A 1 98 ? 22.356 -14.349 -21.913 1.00 66.62 98 GLU A C 1
ATOM 818 O O . GLU A 1 98 ? 22.022 -15.490 -21.600 1.00 66.62 98 GLU A O 1
ATOM 823 N N . ILE A 1 99 ? 21.824 -13.281 -21.318 1.00 75.50 99 ILE A N 1
ATOM 824 C CA . ILE A 1 99 ? 20.652 -13.364 -20.447 1.00 75.50 99 ILE A CA 1
ATOM 825 C C . ILE A 1 99 ? 19.416 -13.445 -21.354 1.00 75.50 99 ILE A C 1
ATOM 827 O O . ILE A 1 99 ? 19.245 -12.563 -22.204 1.00 75.50 99 ILE A O 1
ATOM 831 N N . PRO A 1 100 ? 18.553 -14.467 -21.195 1.00 83.50 100 PRO A N 1
ATOM 832 C CA . PRO A 1 100 ? 17.344 -14.588 -21.996 1.00 83.50 100 PRO A CA 1
ATOM 833 C C . PRO A 1 100 ? 16.404 -13.406 -21.754 1.00 83.50 100 PRO A C 1
ATOM 835 O O . PRO A 1 100 ? 16.351 -12.843 -20.656 1.00 83.50 100 PRO A O 1
ATOM 838 N N . ASP A 1 101 ? 15.622 -13.071 -22.778 1.00 87.50 101 ASP A N 1
ATOM 839 C CA . ASP A 1 101 ? 14.587 -12.050 -22.669 1.00 87.50 101 ASP A CA 1
ATOM 840 C C . ASP A 1 101 ? 13.608 -12.407 -21.543 1.00 87.50 101 ASP A C 1
ATOM 842 O O . ASP A 1 101 ? 13.037 -13.499 -21.490 1.00 87.50 101 ASP A O 1
ATOM 846 N N . LYS A 1 102 ? 13.411 -11.459 -20.629 1.00 89.94 102 LYS A N 1
ATOM 847 C CA . LYS A 1 102 ? 12.551 -11.595 -19.458 1.00 89.94 102 LYS A CA 1
ATOM 848 C C . LYS A 1 102 ? 11.807 -10.287 -19.238 1.00 89.94 102 LYS A C 1
ATOM 850 O O . LYS A 1 102 ? 12.418 -9.230 -19.115 1.00 89.94 102 LYS A O 1
ATOM 855 N N . ALA A 1 103 ? 10.483 -10.345 -19.153 1.00 92.12 103 ALA A N 1
ATOM 856 C CA . ALA A 1 103 ? 9.690 -9.180 -18.781 1.00 92.12 103 ALA A CA 1
ATOM 857 C C . ALA A 1 103 ? 9.886 -8.836 -17.296 1.00 92.12 103 ALA A C 1
ATOM 859 O O . ALA A 1 103 ? 10.072 -9.728 -16.464 1.00 92.12 103 ALA A O 1
ATOM 860 N N . ALA A 1 104 ? 9.787 -7.547 -16.964 1.00 93.00 104 ALA A N 1
ATOM 861 C CA . ALA A 1 104 ? 9.728 -7.109 -15.577 1.00 93.00 104 ALA A CA 1
ATOM 862 C C . ALA A 1 104 ? 8.514 -7.751 -14.897 1.00 93.00 104 ALA A C 1
ATOM 864 O O . ALA A 1 104 ? 7.440 -7.870 -15.497 1.00 93.00 104 ALA A O 1
ATOM 865 N N . ASN A 1 105 ? 8.688 -8.181 -13.654 1.00 94.06 105 ASN A N 1
ATOM 866 C CA . ASN A 1 105 ? 7.669 -8.933 -12.941 1.00 94.06 105 ASN A CA 1
ATOM 867 C C . ASN A 1 105 ? 7.515 -8.440 -11.502 1.00 94.06 105 ASN A C 1
ATOM 869 O O . ASN A 1 105 ? 8.377 -7.767 -10.942 1.00 94.06 105 ASN A O 1
ATOM 873 N N . TYR A 1 106 ? 6.393 -8.820 -10.910 1.00 94.69 106 TYR A N 1
ATOM 874 C CA . TYR A 1 106 ? 6.208 -8.792 -9.473 1.00 94.69 106 TYR A CA 1
ATOM 875 C C . TYR A 1 106 ? 6.430 -10.207 -8.943 1.00 94.69 106 TYR A C 1
ATOM 877 O O . TYR A 1 106 ? 5.847 -11.149 -9.482 1.00 94.69 106 TYR A O 1
ATOM 885 N N . SER A 1 107 ? 7.238 -10.380 -7.899 1.00 92.94 107 SER A N 1
ATOM 886 C CA . SER A 1 107 ? 7.720 -11.695 -7.453 1.00 92.94 107 SER A CA 1
ATOM 887 C C . SER A 1 107 ? 6.602 -12.641 -7.008 1.00 92.94 107 SER A C 1
ATOM 889 O O . SER A 1 107 ? 6.764 -13.854 -7.063 1.00 92.94 107 SER A O 1
ATOM 891 N N . GLN A 1 108 ? 5.467 -12.094 -6.561 1.00 93.88 108 GLN A N 1
ATOM 892 C CA . GLN A 1 108 ? 4.273 -12.862 -6.181 1.00 93.88 108 GLN A CA 1
ATOM 893 C C . GLN A 1 108 ? 3.230 -12.951 -7.315 1.00 93.88 108 GLN A C 1
ATOM 895 O O . GLN A 1 108 ? 2.168 -13.545 -7.150 1.00 93.88 108 GLN A O 1
ATOM 900 N N . GLY A 1 109 ? 3.527 -12.369 -8.479 1.00 94.81 109 GLY A N 1
ATOM 901 C CA . GLY A 1 109 ? 2.636 -12.285 -9.631 1.00 94.81 109 GLY A CA 1
ATOM 902 C C . GLY A 1 109 ? 1.626 -11.137 -9.549 1.00 94.81 109 GLY A C 1
ATOM 903 O O . GLY A 1 109 ? 1.220 -10.692 -8.476 1.00 94.81 109 GLY A O 1
ATOM 904 N N . PHE A 1 110 ? 1.177 -10.662 -10.713 1.00 94.25 110 PHE A N 1
ATOM 905 C CA . PHE A 1 110 ? 0.191 -9.580 -10.801 1.00 94.25 110 PHE A CA 1
ATOM 906 C C . PHE A 1 110 ? -1.125 -9.866 -10.052 1.00 94.25 110 PHE A C 1
ATOM 908 O O . PHE A 1 110 ? -1.618 -8.947 -9.404 1.00 94.25 110 PHE A O 1
ATOM 915 N N . PRO A 1 111 ? -1.700 -11.089 -10.057 1.00 95.75 111 PRO A N 1
ATOM 916 C CA . PRO A 1 111 ? -2.908 -11.365 -9.276 1.00 95.75 111 PRO A CA 1
ATOM 917 C C . PRO A 1 111 ? -2.742 -11.090 -7.775 1.00 95.75 111 PRO A C 1
ATOM 919 O O . PRO A 1 111 ? -3.643 -10.523 -7.158 1.00 95.75 111 PRO A O 1
ATOM 922 N N . ALA A 1 112 ? -1.583 -11.433 -7.199 1.00 95.44 112 ALA A N 1
ATOM 923 C CA . ALA A 1 112 ? -1.276 -11.134 -5.802 1.00 95.44 112 ALA A CA 1
ATOM 924 C C . ALA A 1 112 ? -1.144 -9.623 -5.574 1.00 95.44 112 ALA A C 1
ATOM 926 O O . ALA A 1 112 ? -1.776 -9.100 -4.660 1.00 95.44 112 ALA A O 1
ATOM 927 N N . LEU A 1 113 ? -0.443 -8.913 -6.467 1.00 95.31 113 LEU A N 1
ATOM 928 C CA . LEU A 1 113 ? -0.328 -7.452 -6.425 1.00 95.31 113 LEU A CA 1
ATOM 929 C C . LEU A 1 113 ? -1.707 -6.773 -6.369 1.00 95.31 113 LEU A C 1
ATOM 931 O O . LEU A 1 113 ? -1.959 -5.947 -5.492 1.00 95.31 113 LEU A O 1
ATOM 935 N N . TYR A 1 114 ? -2.611 -7.132 -7.287 1.00 95.19 114 TYR A N 1
ATOM 936 C CA . TYR A 1 114 ? -3.967 -6.575 -7.317 1.00 95.19 114 TYR A CA 1
ATOM 937 C C . TYR A 1 114 ? -4.734 -6.883 -6.032 1.00 95.19 114 TYR A C 1
ATOM 939 O O . TYR A 1 114 ? -5.408 -6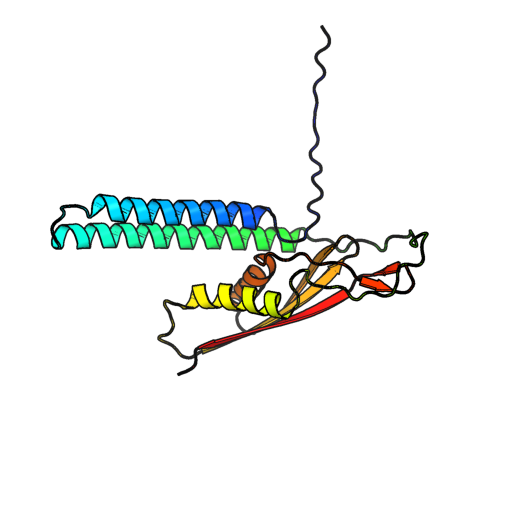.003 -5.495 1.00 95.19 114 TYR A O 1
ATOM 947 N N . LYS A 1 115 ? -4.610 -8.112 -5.518 1.00 94.88 115 LYS A N 1
ATOM 948 C CA . LYS A 1 115 ? -5.265 -8.532 -4.279 1.00 94.88 115 LYS A CA 1
ATOM 949 C C . LYS A 1 115 ? -4.751 -7.753 -3.068 1.00 94.88 115 LYS A C 1
ATOM 951 O O . LYS A 1 115 ? -5.563 -7.274 -2.288 1.00 94.88 115 LYS A O 1
ATOM 956 N N . GLU A 1 116 ? -3.438 -7.593 -2.914 1.00 94.38 116 GLU A N 1
ATOM 957 C CA . GLU A 1 116 ? -2.841 -6.845 -1.799 1.00 94.38 116 GLU A CA 1
ATOM 958 C C . GLU A 1 116 ? -3.307 -5.386 -1.787 1.00 94.38 116 GLU A C 1
ATOM 960 O O . GLU A 1 116 ? -3.735 -4.877 -0.749 1.00 94.38 116 GLU A O 1
ATOM 965 N N . VAL A 1 117 ? -3.288 -4.730 -2.953 1.00 94.88 117 VAL A N 1
ATOM 966 C CA . VAL A 1 117 ? -3.775 -3.352 -3.102 1.00 94.88 117 VAL A CA 1
ATOM 967 C C . VAL A 1 117 ? -5.262 -3.263 -2.762 1.00 94.88 117 VAL A C 1
ATOM 969 O O . VAL A 1 117 ? -5.672 -2.393 -1.991 1.00 94.88 117 VAL A O 1
ATOM 972 N N . HIS A 1 118 ? -6.071 -4.173 -3.303 1.00 92.88 118 HIS A N 1
ATOM 973 C CA . HIS A 1 118 ? -7.507 -4.197 -3.062 1.00 92.88 118 HIS A CA 1
ATOM 974 C C . HIS A 1 118 ? -7.842 -4.440 -1.584 1.00 92.88 118 HIS A C 1
ATOM 976 O O . HIS A 1 118 ? -8.644 -3.707 -1.010 1.00 92.88 118 HIS A O 1
ATOM 982 N N . ASP A 1 119 ? -7.208 -5.421 -0.942 1.00 92.44 119 ASP A N 1
ATOM 983 C CA . ASP A 1 119 ? -7.448 -5.755 0.464 1.00 92.44 119 ASP A CA 1
ATOM 984 C C . ASP A 1 119 ? -7.035 -4.612 1.396 1.00 92.44 119 ASP A C 1
ATOM 986 O O . ASP A 1 119 ? -7.739 -4.312 2.364 1.00 92.44 119 ASP A O 1
ATOM 990 N N . PHE A 1 120 ? -5.931 -3.925 1.087 1.00 91.31 120 PHE A N 1
ATOM 991 C CA . PHE A 1 120 ? -5.513 -2.735 1.824 1.00 91.31 120 PHE A CA 1
ATOM 992 C C . PHE A 1 120 ? -6.596 -1.647 1.789 1.00 91.31 120 PHE A C 1
ATOM 994 O O . PHE A 1 120 ? -6.948 -1.083 2.828 1.00 91.31 120 PHE A O 1
ATOM 1001 N N . ILE A 1 121 ? -7.155 -1.378 0.606 1.00 90.69 121 ILE A N 1
ATOM 1002 C CA . ILE A 1 121 ? -8.222 -0.387 0.417 1.00 90.69 121 ILE A CA 1
ATOM 1003 C C . ILE A 1 121 ? -9.521 -0.852 1.088 1.00 90.69 121 ILE A C 1
ATOM 1005 O O . ILE A 1 121 ? -10.154 -0.074 1.801 1.00 90.69 121 ILE A O 1
ATOM 1009 N N . LYS A 1 122 ? -9.901 -2.125 0.938 1.00 86.75 122 LYS A N 1
ATOM 1010 C CA . LYS A 1 122 ? -11.110 -2.696 1.547 1.00 86.75 122 LYS A CA 1
ATOM 1011 C C . LYS A 1 122 ? -11.117 -2.529 3.062 1.00 86.75 122 LYS A C 1
ATOM 1013 O O . LYS A 1 122 ? -12.092 -2.032 3.620 1.00 86.75 122 LYS A O 1
ATOM 1018 N N . ASN A 1 123 ? -10.007 -2.856 3.720 1.00 83.88 123 ASN A N 1
ATOM 1019 C CA . ASN A 1 123 ? -9.866 -2.706 5.170 1.00 83.88 123 ASN A CA 1
ATOM 1020 C C . ASN A 1 123 ? -10.043 -1.250 5.636 1.00 83.88 123 ASN A C 1
ATOM 1022 O O . ASN A 1 123 ? -10.409 -1.008 6.783 1.00 83.88 123 ASN A O 1
ATOM 1026 N N . ARG A 1 124 ? -9.811 -0.260 4.763 1.00 79.06 124 ARG A N 1
ATOM 1027 C CA . ARG A 1 124 ? -10.047 1.158 5.070 1.00 79.06 124 ARG A CA 1
ATOM 1028 C C . ARG A 1 124 ? -11.524 1.546 4.991 1.00 79.06 124 ARG A C 1
ATOM 1030 O O . ARG A 1 124 ? -11.934 2.469 5.700 1.00 79.06 124 ARG A O 1
ATOM 1037 N N . TYR A 1 125 ? -12.298 0.892 4.137 1.00 75.25 125 TYR A N 1
ATOM 1038 C CA . TYR A 1 125 ? -13.721 1.173 3.945 1.00 75.25 125 TYR A CA 1
ATOM 1039 C C . TYR A 1 125 ? -14.645 0.223 4.713 1.00 75.25 125 TYR A C 1
ATOM 1041 O O . TYR A 1 125 ? -15.851 0.412 4.659 1.00 75.25 125 TYR A O 1
ATOM 1049 N N . GLN A 1 126 ? -14.100 -0.730 5.478 1.00 69.38 126 GLN A N 1
ATOM 1050 C CA . GLN A 1 126 ? -14.881 -1.700 6.261 1.00 69.38 126 GLN A CA 1
ATOM 1051 C C . GLN A 1 126 ? -15.942 -1.056 7.180 1.00 69.38 126 GLN A C 1
ATOM 1053 O O . GLN A 1 126 ? -16.994 -1.644 7.383 1.00 69.38 126 GLN A O 1
ATOM 1058 N N . ASP A 1 127 ? -15.683 0.157 7.690 1.00 64.44 127 ASP A N 1
ATOM 1059 C CA . ASP A 1 127 ? -16.580 0.898 8.594 1.00 64.44 127 ASP A CA 1
ATOM 1060 C C . ASP A 1 127 ? -17.456 1.937 7.853 1.00 64.44 127 ASP A C 1
ATOM 1062 O O . ASP A 1 127 ? -18.033 2.816 8.486 1.00 64.44 127 ASP A O 1
ATOM 1066 N N . ARG A 1 128 ? -17.456 1.931 6.512 1.00 60.81 128 ARG A N 1
ATOM 1067 C CA . ARG A 1 128 ? -18.209 2.862 5.645 1.00 60.81 128 ARG A CA 1
ATOM 1068 C C . ARG A 1 128 ? -18.916 2.130 4.502 1.00 60.81 128 ARG A C 1
ATOM 1070 O O . ARG A 1 128 ? -19.030 2.672 3.405 1.00 60.81 128 ARG A O 1
ATOM 1077 N N . LEU A 1 129 ? -19.313 0.880 4.733 1.00 59.91 129 LEU A N 1
ATOM 1078 C CA . LEU A 1 129 ? -20.038 0.077 3.739 1.00 59.91 129 LEU A CA 1
ATOM 1079 C C . LEU A 1 129 ? -21.492 0.547 3.557 1.00 59.91 129 LEU A C 1
ATOM 1081 O O . LEU A 1 129 ? -22.205 0.039 2.705 1.00 59.91 129 LEU A O 1
ATOM 1085 N N . ASP A 1 130 ? -21.897 1.533 4.349 1.00 57.88 130 ASP A N 1
ATOM 1086 C CA . ASP A 1 130 ? -23.226 2.122 4.428 1.00 57.88 130 ASP A CA 1
ATOM 1087 C C . ASP A 1 130 ? -23.560 3.000 3.202 1.00 57.88 130 ASP A C 1
ATOM 1089 O O . ASP A 1 130 ? -24.712 3.381 3.007 1.00 57.88 130 ASP A O 1
ATOM 1093 N N . GLU A 1 131 ? -22.559 3.336 2.378 1.00 64.00 131 GLU A N 1
ATOM 1094 C CA . GLU A 1 131 ? -22.707 4.159 1.177 1.00 64.00 131 GLU A CA 1
ATOM 1095 C C . GLU A 1 131 ? -22.172 3.426 -0.059 1.00 64.00 131 GLU A C 1
ATOM 1097 O O . GLU A 1 131 ? -21.029 2.964 -0.089 1.00 64.00 131 GLU A O 1
ATOM 1102 N N . TYR A 1 132 ? -22.984 3.376 -1.117 1.00 75.31 132 TYR A N 1
ATOM 1103 C CA . TYR A 1 132 ? -22.572 2.857 -2.419 1.00 75.31 132 TYR A CA 1
ATOM 1104 C C . TYR A 1 132 ? -21.690 3.870 -3.132 1.00 75.31 132 TYR A C 1
ATOM 1106 O O . TYR A 1 132 ? -22.108 4.990 -3.433 1.00 75.31 132 TYR A O 1
ATOM 1114 N N . PHE A 1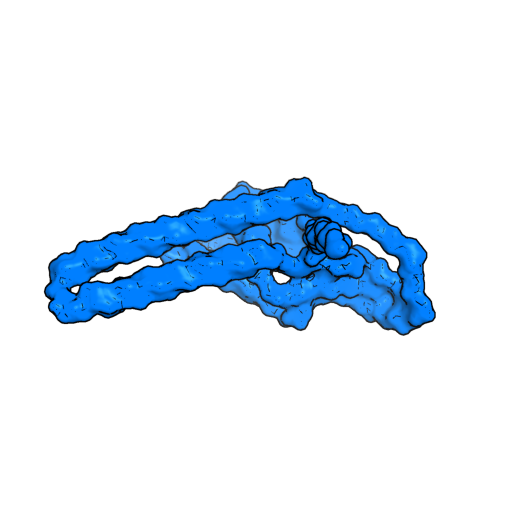 133 ? -20.464 3.473 -3.451 1.00 79.44 133 PHE A N 1
ATOM 1115 C CA . PHE A 1 133 ? -19.576 4.316 -4.234 1.00 79.44 133 PHE A CA 1
ATOM 1116 C C . PHE A 1 133 ? -18.635 3.494 -5.103 1.00 79.44 133 PHE A C 1
ATOM 1118 O O . PHE A 1 133 ? -18.227 2.379 -4.778 1.00 79.44 133 PHE A O 1
ATOM 1125 N N . THR A 1 134 ? -18.246 4.103 -6.220 1.00 87.25 134 THR A N 1
ATOM 1126 C CA . THR A 1 134 ? -17.172 3.622 -7.085 1.00 87.25 134 THR A CA 1
ATOM 1127 C C . THR A 1 134 ? -16.053 4.645 -7.075 1.00 87.25 134 THR A C 1
ATOM 1129 O O . THR A 1 134 ? -16.269 5.804 -7.419 1.00 87.25 134 THR A O 1
ATOM 1132 N N . LYS A 1 135 ? -14.846 4.206 -6.722 1.00 91.56 135 LYS A N 1
ATOM 1133 C CA . LYS A 1 135 ? -13.625 5.013 -6.792 1.00 91.56 135 LYS A CA 1
ATOM 1134 C C . LYS A 1 135 ? -12.612 4.335 -7.703 1.00 91.56 135 LYS A C 1
ATOM 1136 O O . LYS A 1 135 ? -12.519 3.105 -7.749 1.00 91.56 135 LYS A O 1
ATOM 1141 N N . SER A 1 136 ? -11.845 5.130 -8.442 1.00 94.81 136 SER A N 1
ATOM 1142 C CA . SER A 1 136 ? -10.824 4.605 -9.348 1.00 94.81 136 SER A CA 1
ATOM 1143 C C . SER A 1 136 ? -9.610 5.515 -9.459 1.00 94.81 136 SER A C 1
ATOM 1145 O O . SER A 1 136 ? -9.758 6.734 -9.511 1.00 94.81 136 SER A O 1
ATOM 1147 N N . ALA A 1 137 ? -8.438 4.900 -9.581 1.00 97.50 137 ALA A N 1
ATOM 1148 C CA . ALA A 1 137 ? -7.165 5.548 -9.840 1.00 97.50 137 ALA A CA 1
ATOM 1149 C C . ALA A 1 137 ? -6.332 4.714 -10.829 1.00 97.50 137 ALA A C 1
ATOM 1151 O O . ALA A 1 137 ? -6.549 3.512 -10.997 1.00 97.50 137 ALA A O 1
ATOM 1152 N N . LYS A 1 138 ? -5.356 5.341 -11.483 1.00 98.25 138 LYS A N 1
ATOM 1153 C CA . LYS A 1 138 ? -4.336 4.688 -12.312 1.00 98.25 138 LYS A CA 1
ATOM 1154 C C . LYS A 1 138 ? -2.963 5.146 -11.852 1.00 98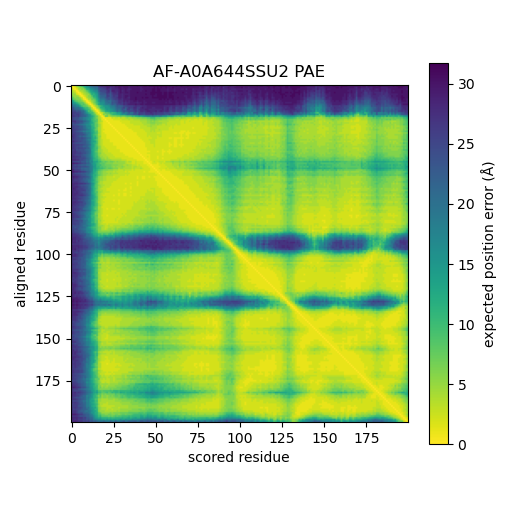.25 138 LYS A C 1
ATOM 1156 O O . LYS A 1 138 ? -2.666 6.337 -11.898 1.00 98.25 138 LYS A O 1
ATOM 1161 N N . ILE A 1 139 ? -2.126 4.206 -11.435 1.00 98.12 139 ILE A N 1
ATOM 1162 C CA . ILE A 1 139 ? -0.755 4.490 -11.005 1.00 98.12 139 ILE A CA 1
ATOM 1163 C C . ILE A 1 139 ? 0.165 4.219 -12.189 1.00 98.12 139 ILE A C 1
ATOM 1165 O O . ILE A 1 139 ? 0.256 3.083 -12.651 1.00 98.12 139 ILE A O 1
ATOM 1169 N N . HIS A 1 140 ? 0.824 5.260 -12.689 1.00 98.19 140 HIS A N 1
ATOM 1170 C CA . HIS A 1 140 ? 1.825 5.165 -13.750 1.00 98.19 140 HIS A CA 1
ATOM 1171 C C . HIS A 1 140 ? 3.198 5.090 -13.102 1.00 98.19 140 HIS A C 1
ATOM 1173 O O . HIS A 1 140 ? 3.577 5.989 -12.346 1.00 98.19 140 HIS A O 1
ATOM 1179 N N . PHE A 1 141 ? 3.933 4.019 -13.374 1.00 97.00 141 PHE A N 1
ATOM 1180 C CA . PHE A 1 141 ? 5.229 3.792 -12.751 1.00 97.00 141 PHE A CA 1
ATOM 1181 C C . PHE A 1 141 ? 6.196 3.073 -13.684 1.00 97.00 141 PHE A C 1
ATOM 1183 O O . P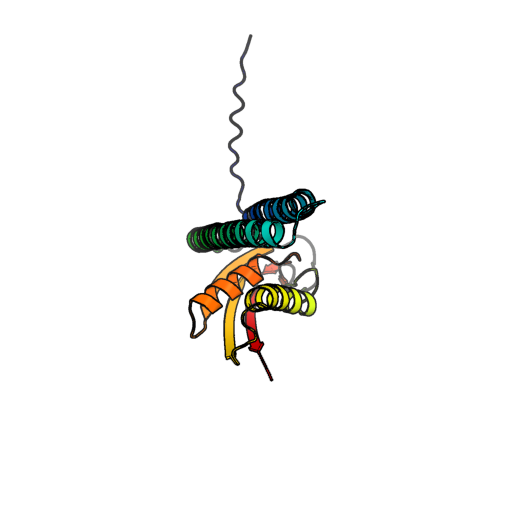HE A 1 141 ? 5.810 2.439 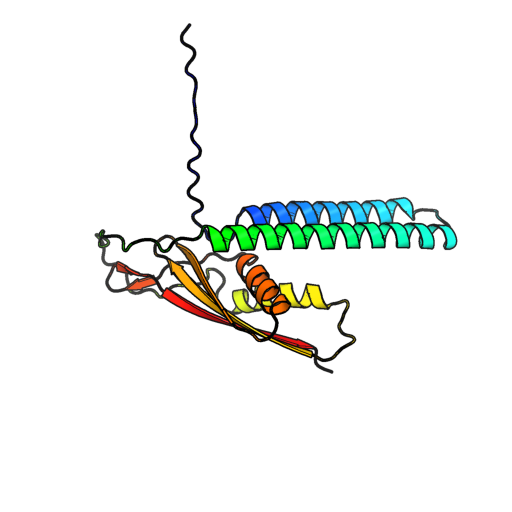-14.667 1.00 97.00 141 PHE A O 1
ATOM 1190 N N . ILE A 1 142 ? 7.474 3.168 -13.346 1.00 95.69 142 ILE A N 1
ATOM 1191 C CA . ILE A 1 142 ? 8.573 2.536 -14.055 1.00 95.69 142 ILE A CA 1
ATOM 1192 C C . ILE A 1 142 ? 9.297 1.620 -13.074 1.00 95.69 142 ILE A C 1
ATOM 1194 O O . ILE A 1 142 ? 9.701 2.056 -11.999 1.00 95.69 142 ILE A O 1
ATOM 1198 N N . VAL A 1 143 ? 9.486 0.363 -13.464 1.00 94.31 143 VAL A N 1
ATOM 1199 C CA . VAL A 1 143 ? 10.451 -0.537 -12.830 1.00 94.31 143 VAL A CA 1
ATOM 1200 C C . VAL A 1 143 ? 11.813 -0.232 -13.437 1.00 94.31 143 VAL A C 1
ATOM 1202 O O . VAL A 1 143 ? 12.008 -0.367 -14.651 1.00 94.31 143 VAL A O 1
ATOM 1205 N N . GLN A 1 144 ? 12.726 0.247 -12.603 1.00 92.69 144 GLN A N 1
ATOM 1206 C CA . GLN A 1 144 ? 14.064 0.672 -12.988 1.00 92.69 144 GLN A CA 1
ATOM 1207 C C . GLN A 1 144 ? 15.026 -0.521 -13.046 1.00 92.69 144 GLN A C 1
ATOM 1209 O O . GLN A 1 144 ? 14.724 -1.621 -12.583 1.00 92.69 144 GLN A O 1
ATOM 1214 N N . ASN A 1 145 ? 16.202 -0.307 -13.636 1.00 88.81 145 ASN A N 1
ATOM 1215 C CA . ASN A 1 145 ? 17.212 -1.347 -13.838 1.00 88.81 145 ASN A CA 1
ATOM 1216 C C . ASN A 1 145 ? 17.714 -1.962 -12.521 1.00 88.81 145 ASN A C 1
ATOM 1218 O O . ASN A 1 145 ? 18.057 -3.136 -12.478 1.00 88.81 145 ASN A O 1
ATOM 1222 N N . ASP A 1 146 ? 17.735 -1.191 -11.440 1.00 87.12 146 ASP A N 1
ATOM 1223 C CA . ASP A 1 146 ? 18.141 -1.635 -10.103 1.00 87.12 146 ASP A CA 1
ATOM 1224 C C . ASP A 1 146 ? 16.982 -2.228 -9.288 1.00 87.12 146 ASP A C 1
ATOM 1226 O O . ASP A 1 146 ? 17.096 -2.349 -8.070 1.00 87.12 146 ASP A O 1
ATOM 1230 N N . HIS A 1 147 ? 15.868 -2.571 -9.949 1.00 88.88 147 HIS A N 1
ATOM 1231 C CA . HIS A 1 147 ? 14.653 -3.119 -9.339 1.00 88.88 147 HIS A CA 1
ATOM 1232 C C . HIS A 1 147 ? 13.822 -2.112 -8.530 1.00 88.88 147 HIS A C 1
ATOM 1234 O O . HIS A 1 147 ? 12.759 -2.470 -8.012 1.00 88.88 147 HIS A O 1
ATOM 1240 N N . SER A 1 148 ? 14.261 -0.852 -8.455 1.00 89.69 148 SER A N 1
ATOM 1241 C CA . SER A 1 148 ? 13.507 0.213 -7.806 1.00 89.69 148 SER A CA 1
ATOM 1242 C C . SER A 1 148 ? 12.297 0.646 -8.635 1.00 89.69 148 SER A C 1
ATOM 1244 O O . SER A 1 148 ? 12.182 0.378 -9.835 1.00 89.69 148 SER A O 1
ATOM 1246 N N . LEU A 1 149 ? 11.359 1.311 -7.965 1.00 93.69 149 LEU A N 1
ATOM 1247 C CA . LEU A 1 149 ? 10.194 1.915 -8.593 1.00 93.69 149 LEU A CA 1
ATOM 1248 C C . LEU A 1 149 ? 10.413 3.420 -8.743 1.00 93.69 149 LEU A C 1
ATOM 1250 O O . LEU A 1 149 ? 10.900 4.071 -7.817 1.00 93.69 149 LEU A O 1
ATOM 1254 N N . TYR A 1 150 ? 9.943 3.963 -9.861 1.00 94.50 150 TYR A N 1
ATOM 1255 C CA . TYR A 1 150 ? 9.730 5.391 -10.072 1.00 94.50 150 TYR A CA 1
ATOM 1256 C C . TYR A 1 150 ? 8.255 5.635 -10.370 1.00 94.50 150 TYR A C 1
ATOM 1258 O O . TYR A 1 150 ? 7.709 5.050 -11.304 1.00 94.50 150 TYR A O 1
ATOM 1266 N N . ILE A 1 151 ? 7.601 6.495 -9.600 1.00 96.75 151 ILE A N 1
ATOM 1267 C CA . ILE A 1 151 ? 6.200 6.865 -9.792 1.00 96.75 151 ILE A CA 1
ATOM 1268 C C . ILE A 1 151 ? 6.148 8.111 -10.668 1.00 96.75 151 ILE A C 1
ATOM 1270 O O . ILE A 1 151 ? 6.517 9.202 -10.237 1.00 96.75 151 ILE A O 1
ATOM 1274 N N . GLU A 1 152 ? 5.654 7.951 -11.894 1.00 96.25 152 GLU A N 1
ATOM 1275 C CA . GLU A 1 152 ? 5.510 9.065 -12.832 1.00 96.25 152 GLU A CA 1
ATOM 1276 C C . GLU A 1 152 ? 4.332 9.959 -12.449 1.00 96.25 152 GLU A C 1
ATOM 1278 O O . GLU A 1 152 ? 4.446 11.182 -12.458 1.00 96.25 152 GLU A O 1
ATOM 1283 N N . LYS A 1 153 ? 3.181 9.348 -12.150 1.00 96.75 153 LYS A N 1
ATOM 1284 C CA . LYS A 1 153 ? 1.957 10.048 -11.743 1.00 96.75 153 LYS A CA 1
ATOM 1285 C C . LYS A 1 153 ? 0.898 9.078 -11.237 1.00 96.75 153 LYS A C 1
ATOM 1287 O O . LYS A 1 153 ? 0.914 7.888 -11.553 1.00 96.75 153 LYS A O 1
ATOM 1292 N N . VAL A 1 154 ? -0.083 9.628 -10.530 1.00 97.50 154 VAL A N 1
ATOM 1293 C CA . VAL A 1 154 ? -1.332 8.943 -10.191 1.00 97.50 154 VAL A CA 1
ATOM 1294 C C . VAL A 1 154 ? -2.488 9.746 -10.771 1.00 97.50 154 VAL A C 1
ATOM 1296 O O . VAL A 1 154 ? -2.609 10.940 -10.512 1.00 97.50 154 VAL A O 1
ATOM 1299 N N . GLU A 1 155 ? -3.319 9.101 -11.581 1.00 97.31 155 GLU A N 1
ATOM 1300 C CA . GLU A 1 155 ? -4.475 9.720 -12.230 1.00 97.31 155 GLU A CA 1
ATOM 1301 C C . GLU A 1 155 ? -5.773 9.221 -11.606 1.00 97.31 155 GLU A C 1
ATOM 1303 O O . GLU A 1 155 ? -5.958 8.021 -11.439 1.00 97.31 155 GLU A O 1
ATOM 1308 N N . GLY A 1 156 ? -6.701 10.129 -11.332 1.00 95.44 156 GLY A N 1
ATOM 1309 C CA . GLY A 1 156 ? -8.038 9.825 -10.831 1.00 95.44 156 GLY A CA 1
ATOM 1310 C C . GLY A 1 156 ? -8.727 11.107 -10.379 1.00 95.44 156 GLY A C 1
ATOM 1311 O O . GLY A 1 156 ? -8.062 12.122 -10.167 1.00 95.44 156 GLY A O 1
ATOM 1312 N N . THR A 1 157 ? -10.051 11.080 -10.262 1.00 92.19 157 THR A N 1
ATOM 1313 C CA . THR A 1 157 ? -10.865 12.267 -9.948 1.00 92.19 157 THR A CA 1
ATOM 1314 C C . THR A 1 157 ? -10.752 12.703 -8.489 1.00 92.19 157 THR A C 1
ATOM 1316 O O . THR A 1 157 ? -10.898 13.883 -8.185 1.00 92.19 157 THR A O 1
ATOM 1319 N N . GLU A 1 158 ? -10.476 11.766 -7.583 1.00 93.25 158 GLU A N 1
ATOM 1320 C CA . GLU A 1 158 ? -10.480 12.001 -6.143 1.00 93.25 158 GLU A CA 1
ATOM 1321 C C . GLU A 1 158 ? -9.074 11.896 -5.560 1.00 93.25 158 GLU A C 1
ATOM 1323 O O . GLU A 1 158 ? -8.513 10.804 -5.449 1.00 93.25 158 GLU A O 1
ATOM 1328 N N . LYS A 1 159 ? -8.514 13.030 -5.125 1.00 92.38 159 LYS A N 1
ATOM 1329 C CA . LYS A 1 159 ? -7.147 13.079 -4.591 1.00 92.38 159 LYS A CA 1
ATOM 1330 C C . LYS A 1 159 ? -6.938 12.112 -3.422 1.00 92.38 159 LYS A C 1
ATOM 1332 O O . LYS A 1 159 ? -5.952 11.387 -3.412 1.00 92.38 159 LYS A O 1
ATOM 1337 N N . GLU A 1 160 ? -7.873 12.058 -2.475 1.00 90.31 160 GLU A N 1
ATOM 1338 C CA . GLU A 1 160 ? -7.755 11.170 -1.310 1.00 90.31 160 GLU A CA 1
ATOM 1339 C C . GLU A 1 160 ? -7.684 9.690 -1.710 1.00 90.31 160 GLU A C 1
ATOM 1341 O O . GLU A 1 160 ? -6.921 8.922 -1.124 1.00 90.31 160 GLU A O 1
ATOM 1346 N N . PHE A 1 161 ? -8.450 9.285 -2.728 1.00 92.62 161 PHE A N 1
ATOM 1347 C CA . PHE A 1 161 ? -8.401 7.917 -3.233 1.00 92.62 161 PHE A CA 1
ATOM 1348 C C . PHE A 1 161 ? -7.117 7.646 -4.018 1.00 92.62 161 PHE A C 1
ATOM 1350 O O . PHE A 1 161 ? -6.540 6.573 -3.874 1.00 92.62 161 PHE A O 1
ATOM 1357 N N . ASN A 1 162 ? -6.635 8.616 -4.799 1.00 95.50 162 ASN A N 1
ATOM 1358 C CA . ASN A 1 162 ? -5.359 8.514 -5.509 1.00 95.50 162 ASN A CA 1
ATOM 1359 C C . ASN A 1 162 ? -4.194 8.316 -4.526 1.00 95.50 162 ASN A C 1
ATOM 1361 O O . ASN A 1 162 ? -3.381 7.409 -4.709 1.00 95.50 162 ASN A O 1
ATOM 1365 N N . ASP A 1 163 ? -4.150 9.121 -3.460 1.00 93.94 163 ASP A N 1
ATOM 1366 C CA . ASP A 1 163 ? -3.133 9.020 -2.412 1.00 93.94 163 ASP A CA 1
ATOM 1367 C C . ASP A 1 163 ? -3.224 7.650 -1.706 1.00 93.94 163 ASP A C 1
ATOM 1369 O O . ASP A 1 163 ? -2.205 6.997 -1.467 1.00 93.94 163 ASP A O 1
ATOM 1373 N N . LEU A 1 164 ? -4.442 7.176 -1.407 1.00 93.06 164 LEU A N 1
ATOM 1374 C CA . LEU A 1 164 ? -4.670 5.864 -0.793 1.00 93.06 164 LEU A CA 1
ATOM 1375 C C . LEU A 1 164 ? -4.254 4.706 -1.710 1.00 93.06 164 LEU A C 1
ATOM 1377 O O . LEU A 1 164 ? -3.639 3.753 -1.237 1.00 93.06 164 LEU A O 1
ATOM 1381 N N . ALA A 1 165 ? -4.576 4.774 -3.002 1.00 96.00 165 ALA A N 1
ATOM 1382 C CA . ALA A 1 165 ? -4.207 3.761 -3.985 1.00 96.00 165 ALA A CA 1
ATOM 1383 C C . ALA A 1 165 ? -2.684 3.668 -4.133 1.00 96.00 165 ALA A C 1
ATOM 1385 O O . ALA A 1 165 ? -2.130 2.567 -4.150 1.00 96.00 165 ALA A O 1
ATOM 1386 N N . LEU A 1 166 ? -1.998 4.815 -4.177 1.00 96.38 166 LEU A N 1
ATOM 1387 C CA . LEU A 1 166 ? -0.540 4.860 -4.205 1.00 96.38 166 LEU A CA 1
ATOM 1388 C C . LEU A 1 166 ? 0.068 4.266 -2.936 1.00 96.38 166 LEU A C 1
ATOM 1390 O O . LEU A 1 166 ? 0.975 3.441 -3.018 1.00 96.38 166 LEU A O 1
ATOM 1394 N N . LEU A 1 167 ? -0.448 4.652 -1.768 1.00 94.81 167 LEU A N 1
ATOM 1395 C CA . LEU A 1 167 ? -0.016 4.076 -0.502 1.00 94.81 167 LEU A CA 1
ATOM 1396 C C . LEU A 1 167 ? -0.208 2.554 -0.499 1.00 94.81 167 LEU A C 1
ATOM 1398 O O . LEU A 1 167 ? 0.727 1.834 -0.170 1.00 94.81 167 LEU A O 1
ATOM 1402 N N . ALA A 1 168 ? -1.379 2.060 -0.906 1.00 94.25 168 ALA A N 1
ATOM 1403 C CA . ALA A 1 168 ? -1.672 0.632 -0.980 1.00 94.25 168 ALA A CA 1
ATOM 1404 C C . ALA A 1 168 ? -0.672 -0.110 -1.879 1.00 94.25 168 ALA A C 1
ATOM 1406 O O . ALA A 1 168 ? -0.150 -1.148 -1.483 1.00 94.25 168 ALA A O 1
ATOM 1407 N N . PHE A 1 169 ? -0.346 0.452 -3.047 1.00 95.69 169 PHE A N 1
ATOM 1408 C CA . PHE A 1 169 ? 0.657 -0.090 -3.965 1.00 95.69 169 PHE A CA 1
ATOM 1409 C C . PHE A 1 169 ? 2.064 -0.149 -3.349 1.00 95.69 169 PHE A C 1
ATOM 1411 O O . PHE A 1 169 ? 2.727 -1.188 -3.405 1.00 95.69 169 PHE A O 1
ATOM 1418 N N . LEU A 1 170 ? 2.505 0.935 -2.706 1.00 93.69 170 LEU A N 1
ATOM 1419 C CA . LEU A 1 170 ? 3.817 1.015 -2.051 1.00 93.69 170 LEU A CA 1
ATOM 1420 C C . LEU A 1 170 ? 3.911 0.180 -0.760 1.00 93.69 170 LEU A C 1
ATOM 1422 O O . LEU A 1 170 ? 5.014 -0.067 -0.275 1.00 93.69 170 LEU A O 1
ATOM 1426 N N . MET A 1 171 ? 2.769 -0.251 -0.218 1.00 91.19 171 MET A N 1
ATOM 1427 C CA . MET A 1 171 ? 2.632 -1.102 0.971 1.00 91.19 171 MET A CA 1
ATOM 1428 C C . MET A 1 171 ? 2.572 -2.600 0.666 1.00 91.19 171 MET A C 1
ATOM 1430 O O . MET A 1 171 ? 2.488 -3.401 1.600 1.00 91.19 171 MET A O 1
ATOM 1434 N N . THR A 1 172 ? 2.582 -2.980 -0.612 1.00 92.88 172 THR A N 1
ATOM 1435 C CA . THR A 1 172 ? 2.605 -4.392 -1.011 1.00 92.88 172 THR A CA 1
ATOM 1436 C C . THR A 1 172 ? 3.892 -5.080 -0.521 1.00 92.88 172 THR A C 1
ATOM 1438 O O . THR A 1 172 ? 4.771 -4.429 0.044 1.00 92.88 172 THR A O 1
ATOM 1441 N N . THR A 1 173 ? 4.003 -6.403 -0.648 1.00 90.00 173 THR A N 1
ATOM 1442 C CA . THR A 1 173 ? 5.085 -7.180 -0.001 1.00 90.00 173 THR A CA 1
ATOM 1443 C C . THR A 1 173 ? 6.022 -7.907 -0.962 1.00 90.00 173 THR A C 1
ATOM 1445 O O . THR A 1 173 ? 7.166 -8.207 -0.612 1.00 90.00 173 THR A O 1
ATOM 1448 N N . GLY A 1 174 ? 5.552 -8.222 -2.165 1.00 88.62 174 GLY A N 1
ATOM 1449 C CA . GLY A 1 174 ? 6.351 -8.805 -3.237 1.00 88.62 174 GLY A CA 1
ATOM 1450 C C . GLY A 1 174 ? 7.354 -7.823 -3.835 1.00 88.62 174 GLY A C 1
ATOM 1451 O O . GLY A 1 174 ? 7.218 -6.613 -3.753 1.00 88.62 174 GLY A O 1
ATOM 1452 N N . LYS A 1 175 ? 8.394 -8.344 -4.461 1.00 90.88 175 LYS A N 1
ATOM 1453 C CA . LYS A 1 175 ? 9.504 -7.562 -5.003 1.00 90.88 175 LYS A CA 1
ATOM 1454 C C . LYS A 1 175 ? 9.328 -7.349 -6.506 1.00 90.88 175 LYS A C 1
ATOM 1456 O O . LYS A 1 175 ? 8.812 -8.231 -7.180 1.00 90.88 175 LYS A O 1
ATOM 1461 N N . TRP A 1 176 ? 9.749 -6.206 -7.036 1.00 93.31 176 TRP A N 1
ATOM 1462 C CA . TRP A 1 176 ? 9.742 -5.945 -8.479 1.00 93.31 176 TRP A CA 1
ATOM 1463 C C . TRP A 1 176 ? 11.057 -6.352 -9.123 1.00 93.31 176 TRP A C 1
ATOM 1465 O O . TRP A 1 176 ? 12.084 -5.820 -8.740 1.00 93.31 176 TRP A O 1
ATOM 1475 N N . GLU A 1 177 ? 11.060 -7.235 -10.110 1.00 91.12 177 GLU A N 1
ATOM 1476 C CA . GLU A 1 177 ? 12.271 -7.534 -10.880 1.00 91.12 177 GLU A CA 1
ATOM 1477 C C . GLU A 1 177 ? 12.250 -6.756 -12.194 1.00 91.12 177 GLU A C 1
ATOM 1479 O O . GLU A 1 177 ? 11.198 -6.579 -12.816 1.00 91.12 177 GLU A O 1
ATOM 1484 N N . SER A 1 178 ? 13.420 -6.282 -12.618 1.00 90.00 178 SER A N 1
ATOM 1485 C CA . SER A 1 178 ? 13.554 -5.529 -13.862 1.00 90.00 178 SER A CA 1
ATOM 1486 C C . SER A 1 178 ? 13.488 -6.461 -15.071 1.00 90.00 178 SER A C 1
ATOM 1488 O O . SER A 1 178 ? 13.605 -7.685 -14.955 1.00 90.00 178 SER A O 1
ATOM 1490 N N . ALA A 1 179 ? 13.270 -5.875 -16.245 1.00 90.38 179 ALA A N 1
ATOM 1491 C CA . ALA A 1 179 ? 13.243 -6.625 -17.487 1.00 90.38 179 ALA A CA 1
ATOM 1492 C C . ALA A 1 179 ? 14.654 -6.808 -18.045 1.00 90.38 179 ALA A C 1
ATOM 1494 O O . ALA A 1 179 ? 15.510 -5.938 -17.895 1.00 90.38 179 ALA A O 1
ATOM 1495 N N . PHE A 1 180 ? 14.852 -7.901 -18.771 1.00 88.94 180 PHE A N 1
ATOM 1496 C CA . PHE A 1 180 ? 16.007 -8.124 -19.626 1.00 88.94 180 PHE A CA 1
ATOM 1497 C C . PHE A 1 180 ? 15.537 -8.262 -21.071 1.00 88.94 180 PHE A C 1
ATOM 1499 O O . PHE A 1 180 ? 14.579 -8.980 -21.352 1.00 88.94 180 PHE A O 1
ATOM 1506 N N . GLN A 1 181 ? 16.188 -7.551 -21.985 1.00 85.75 181 GLN A N 1
ATOM 1507 C CA . GLN A 1 181 ? 15.941 -7.626 -23.422 1.00 85.75 181 GLN A CA 1
ATOM 1508 C C . GLN A 1 181 ? 17.277 -7.625 -24.150 1.00 85.75 181 GLN A C 1
ATOM 1510 O O . GLN A 1 181 ? 18.078 -6.708 -23.974 1.00 85.75 181 GLN A O 1
ATOM 1515 N N . ARG A 1 182 ? 17.521 -8.640 -24.981 1.00 84.19 182 ARG A N 1
ATOM 1516 C CA . ARG A 1 182 ? 18.768 -8.835 -25.734 1.00 84.19 182 ARG A CA 1
ATOM 1517 C C . ARG A 1 182 ? 20.002 -8.777 -24.826 1.00 84.19 182 ARG A C 1
ATOM 1519 O O . ARG A 1 182 ? 20.967 -8.084 -25.133 1.00 84.19 182 ARG A O 1
ATOM 1526 N N . GLY A 1 183 ? 19.931 -9.426 -23.663 1.00 79.50 183 GLY A N 1
ATOM 1527 C CA . GLY A 1 183 ? 20.993 -9.391 -22.654 1.00 79.50 183 GLY A CA 1
ATOM 1528 C C . GLY A 1 183 ? 21.159 -8.051 -21.920 1.00 79.50 183 GLY A C 1
ATOM 1529 O O . GLY A 1 183 ? 22.015 -7.941 -21.050 1.00 79.50 183 GLY A O 1
ATOM 1530 N N . MET A 1 184 ? 20.355 -7.025 -22.209 1.00 82.56 184 MET A N 1
ATOM 1531 C CA . MET A 1 184 ? 20.410 -5.737 -21.513 1.00 82.56 184 MET A CA 1
ATOM 1532 C C . MET A 1 184 ? 19.312 -5.647 -20.461 1.00 82.56 184 MET A C 1
ATOM 1534 O O . MET A 1 184 ? 18.148 -5.921 -20.745 1.00 82.56 184 MET A O 1
ATOM 1538 N N . ASN A 1 185 ? 19.666 -5.211 -19.256 1.00 86.19 185 ASN A N 1
ATOM 1539 C CA . ASN A 1 185 ? 18.682 -4.825 -18.253 1.00 86.19 185 ASN A CA 1
ATOM 1540 C C . ASN A 1 185 ? 18.005 -3.526 -18.717 1.00 86.19 185 ASN A C 1
ATOM 1542 O O . ASN A 1 185 ? 18.699 -2.550 -19.003 1.00 86.19 185 ASN A O 1
ATOM 1546 N N . VAL A 1 186 ? 16.677 -3.504 -18.813 1.00 87.88 186 VAL A N 1
ATOM 1547 C CA . VAL A 1 186 ? 15.911 -2.372 -19.352 1.00 87.88 186 VAL A CA 1
ATOM 1548 C C . VAL A 1 186 ? 14.794 -1.941 -18.407 1.00 87.88 186 VAL A C 1
ATOM 1550 O O . VAL A 1 186 ? 14.168 -2.748 -17.714 1.00 87.88 186 VAL A O 1
ATOM 1553 N N . LYS A 1 187 ? 14.504 -0.637 -18.415 1.00 92.12 187 LYS A N 1
ATOM 1554 C CA . LYS A 1 187 ? 13.364 -0.070 -17.689 1.00 92.12 187 LYS A CA 1
ATOM 1555 C C . LYS A 1 187 ? 12.057 -0.551 -18.303 1.00 92.12 187 LYS A C 1
ATOM 1557 O O . LYS A 1 187 ? 11.932 -0.624 -19.523 1.00 92.12 187 LYS A O 1
ATOM 1562 N N . SER A 1 188 ? 11.066 -0.809 -17.461 1.00 94.12 188 SER A N 1
ATOM 1563 C CA . SER A 1 188 ? 9.730 -1.211 -17.903 1.00 94.12 188 SER A CA 1
ATOM 1564 C C . SER A 1 188 ? 8.678 -0.283 -17.331 1.00 94.12 188 SER A C 1
ATOM 1566 O O . SER A 1 188 ? 8.629 -0.068 -16.123 1.00 94.12 188 SER A O 1
ATOM 1568 N N . LYS A 1 189 ? 7.838 0.268 -18.204 1.00 96.12 189 LYS A N 1
ATOM 1569 C CA . LYS A 1 189 ? 6.746 1.161 -17.825 1.00 96.12 189 LYS A CA 1
ATOM 1570 C C . LYS A 1 189 ? 5.453 0.374 -17.657 1.00 96.12 189 LYS A C 1
ATOM 1572 O O . LYS A 1 189 ? 5.107 -0.446 -18.504 1.00 96.12 189 LYS A O 1
ATOM 1577 N N . PHE A 1 190 ? 4.734 0.668 -16.585 1.00 97.12 190 PHE A N 1
ATOM 1578 C CA . PHE A 1 190 ? 3.493 0.014 -16.209 1.00 97.12 190 PHE A CA 1
ATOM 1579 C C . PHE A 1 190 ? 2.418 1.039 -15.859 1.00 97.12 190 PHE A C 1
ATOM 1581 O O . PHE A 1 190 ? 2.694 2.161 -15.430 1.00 97.12 190 PHE A O 1
ATOM 1588 N N . VAL A 1 191 ? 1.170 0.604 -16.005 1.00 97.75 191 VAL A N 1
ATOM 1589 C CA . VAL A 1 191 ? -0.000 1.297 -15.475 1.00 97.75 191 VAL A CA 1
ATOM 1590 C C . VAL A 1 191 ? -0.779 0.296 -14.638 1.00 97.75 191 VAL A C 1
ATOM 1592 O O . VAL A 1 191 ? -1.248 -0.708 -15.171 1.00 97.75 191 VAL A O 1
ATOM 1595 N N . LEU A 1 192 ? -0.915 0.560 -13.339 1.00 97.06 192 LEU A N 1
ATOM 1596 C CA . LEU A 1 192 ? -1.738 -0.246 -12.440 1.00 97.06 192 LEU A CA 1
ATOM 1597 C C . LEU A 1 192 ? -3.118 0.410 -12.288 1.00 97.06 192 LEU A C 1
ATOM 1599 O O . LEU A 1 192 ? -3.220 1.449 -11.625 1.00 97.06 192 LEU A O 1
ATOM 1603 N N . PRO A 1 193 ? -4.183 -0.149 -12.889 1.00 96.88 193 PRO A N 1
ATOM 1604 C CA . PRO A 1 193 ? -5.538 0.298 -12.615 1.00 96.88 193 PRO A CA 1
ATOM 1605 C C . PRO A 1 193 ? -5.966 -0.174 -11.223 1.00 96.88 193 PRO A C 1
ATOM 1607 O O . PRO A 1 193 ? -5.877 -1.355 -10.895 1.00 96.88 193 PRO A O 1
ATOM 1610 N N . VAL A 1 194 ? -6.473 0.751 -10.418 1.00 95.50 194 VAL A N 1
ATOM 1611 C CA . VAL A 1 194 ? -7.025 0.480 -9.093 1.00 95.50 194 VAL A CA 1
ATOM 1612 C C . VAL A 1 194 ? -8.481 0.914 -9.109 1.00 95.50 194 VAL A C 1
ATOM 1614 O O . VAL A 1 194 ? -8.777 2.095 -9.276 1.00 95.50 194 VAL A O 1
ATOM 1617 N N . LYS A 1 195 ? -9.400 -0.038 -8.954 1.00 91.62 195 LYS A N 1
ATOM 1618 C CA . LYS A 1 195 ? -10.840 0.217 -8.853 1.00 91.62 195 LYS A CA 1
ATOM 1619 C C . LYS A 1 195 ? -11.339 -0.375 -7.544 1.00 91.62 195 LYS A C 1
ATOM 1621 O O . LYS A 1 195 ? -11.007 -1.51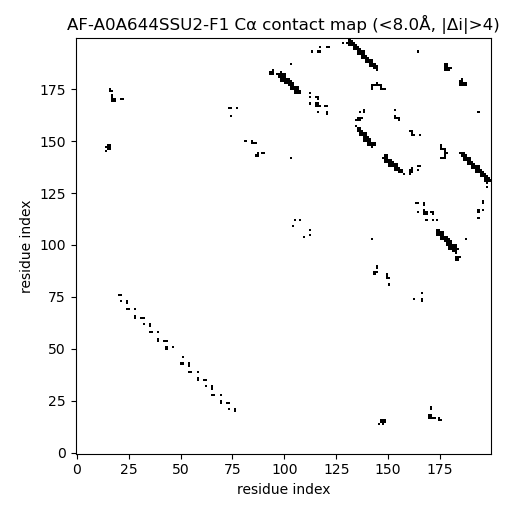2 -7.223 1.00 91.62 195 LYS A O 1
ATOM 1626 N N . PHE A 1 196 ? -12.129 0.395 -6.814 1.00 88.50 196 PHE A N 1
ATOM 1627 C CA . PHE A 1 196 ? -12.804 -0.063 -5.612 1.00 88.50 196 PHE A CA 1
ATOM 1628 C C . PHE A 1 196 ? -14.286 0.268 -5.724 1.00 88.50 196 PHE A C 1
ATOM 1630 O O . PHE A 1 196 ? -14.648 1.402 -6.048 1.00 88.50 196 PHE A O 1
ATOM 1637 N N . VAL A 1 197 ? -15.123 -0.738 -5.503 1.00 84.62 197 VAL A N 1
ATOM 1638 C CA . VAL A 1 197 ? -16.577 -0.634 -5.604 1.00 84.62 197 VAL A CA 1
ATOM 1639 C C . VAL A 1 197 ? -17.166 -1.208 -4.327 1.00 84.62 197 VAL A C 1
ATOM 1641 O O . VAL A 1 197 ? -16.780 -2.299 -3.908 1.00 84.62 197 VAL A O 1
ATOM 1644 N N . VAL A 1 198 ? -18.069 -0.455 -3.710 1.00 76.56 198 VAL A N 1
ATOM 1645 C CA . VAL A 1 198 ? -18.984 -0.968 -2.690 1.00 76.56 198 VAL A CA 1
ATOM 1646 C C . VAL A 1 198 ? -20.324 -1.161 -3.392 1.00 76.56 198 VAL A C 1
ATOM 1648 O O . VAL A 1 198 ? -20.939 -0.181 -3.812 1.00 76.56 198 VAL A O 1
ATOM 1651 N N . GLU A 1 199 ? -20.687 -2.423 -3.616 1.00 68.75 199 GLU A N 1
ATOM 1652 C CA . GLU A 1 199 ? -21.927 -2.848 -4.283 1.00 68.75 199 GLU A CA 1
ATOM 1653 C C . GLU A 1 199 ? -23.000 -3.216 -3.242 1.00 68.75 199 GLU A C 1
ATOM 1655 O O . GLU A 1 199 ? -22.676 -3.370 -2.061 1.00 68.75 199 GLU A O 1
ATOM 1660 N N . GLU A 1 200 ? -24.258 -3.308 -3.694 1.00 58.00 200 GLU A N 1
ATOM 1661 C CA . GLU A 1 200 ? -25.435 -3.753 -2.918 1.00 58.00 200 GLU A CA 1
ATOM 1662 C C . GLU A 1 200 ? -25.287 -5.144 -2.290 1.00 58.00 200 GLU A C 1
ATOM 1664 O O . GLU A 1 200 ? -24.735 -6.058 -2.948 1.00 58.00 200 GLU A O 1
#

Sequence (200 aa):
MLKIFFFLLFSCGINAQQLESLKILKTKHDSIETQLKLKYQEEIKGKSDSEISEIYYQNLLSRRKNNRERFNHYFSVVQTYLETQKLIDPSPEAAQQEIPDKAANYSQGFPALYKEVHDFIKNRYQDRLDEYFTKSAKIHFIVQNDHSLYIEKVEGTEKEFNDLALLAFLMTTGKWESAFQRGMNVKSKFVLPVKFVVEE

Solvent-accessible surface area (backbone atoms only — not comparable to full-atom values): 11666 Å² total; per-residue (Å²): 137,86,85,80,80,81,80,77,77,79,78,69,74,87,75,41,56,48,56,64,68,53,54,53,51,47,54,53,50,53,50,50,52,50,50,52,51,53,50,50,64,58,69,45,61,95,51,54,73,72,56,37,53,55,54,49,53,57,46,50,53,51,52,53,48,52,52,54,52,48,49,54,53,47,53,53,53,52,50,52,46,70,74,66,62,71,87,77,75,84,77,87,72,68,52,95,50,92,45,70,72,37,76,54,42,46,73,65,37,66,73,47,54,53,47,48,30,48,50,52,51,48,68,72,41,66,90,53,73,90,52,79,48,79,51,57,29,36,41,32,32,30,36,30,67,84,24,20,74,42,79,78,48,71,47,53,92,46,67,71,58,33,54,48,52,51,49,27,57,50,65,46,86,60,44,43,45,38,16,29,52,88,24,29,73,34,69,41,81,49,72,50,79,45,74,49,71,46,77,135

Secondary structure (DSSP, 8-state):
----------------SS-HHHHHHHHHHHHHHHHHHHHHHHHTTT--HHHHHHHHHHHHHHHHHHHHHHHHHHHHHHHHHHHH--PPPPP----SS-PPPB--EETT-HHHHHHHHHHHHHHHHTT-TTS-EEEEEEEEEEE-TTS-EEEEEEE-S-HHHHHHHHHHHHT--SPEEPEEETTEEE-EEEEEEEEEEE--

Mean predicted aligned error: 8.6 Å

Radius of gyration: 22.06 Å; Cα contacts (8 Å, |Δi|>4): 258; chains: 1; bounding box: 72×29×62 Å

Foldseek 3Di:
DDDDDPPPPPPPPCFDFFRVQLVVLVVVLVVQLVVLVVVLVVQPPPDDPVSNVVSVVVSVVSNVVSVVVSVVSLLVSLVVCLVPDDADDFDPDQQPDQDDWFAKAWQVGPVLLLVQLQVQVCVVCVVPLVDWDKFKKKWKWKQHLSQGIHTPDIDGDDPVVSSSSSSSNSPRDTGIHFTADRRGGDMDIDIDIHMDTSDD

pLDDT: mean 84.42, std 17.19, range [31.53, 98.25]

Nearest PDB structures (foldseek):
  6i97-assembly1_E  TM=6.904E-01  e=3.410E-02  Pseudomonas aeruginosa